Protein AF-A0A662I7A8-F1 (afdb_monomer)

Nearest PDB structures (foldseek):
  7mn2-assembly1_A  TM=4.359E-01  e=2.631E-01  Thermus thermophilus
  5loq-assembly1_B  TM=3.418E-01  e=1.744E+00  Listeria monocytogenes
  1vdh-assembly1_A  TM=3.329E-01  e=1.647E+00  Thermus thermophilus
  5loq-assembly1_E  TM=3.391E-01  e=2.322E+00  Listeria monocytogenes
  6fxj-assembly1_E  TM=2.985E-01  e=1.386E+00  Listeria monocytogenes EGD-e

Secondary structure (DSSP, 8-state):
--SEEEEEEEPTT--TT-SS--EEEEEEEETTEEEEEEEEEHHHHHHHHHHHT-SEEEES-GGGT-SSHHHHHHHHHHSSS-PEEEETTEETTEE--HHHHHHHTTS--SS--HHHHHHHHHHHHHTT-SEEEEEEEEEEEEEEEESSPPPS--TTHHHHHHHHHHHHHHHHHHHHHHHHHTT--EEEEEEE-SSSEEEEEEEESS-GGGGTTTS--EE-SSEEEEEEEEEEEEEEEEESS-GGGGS-----EEEEEEESSSEEEEEEETTS-EEEE-

Sequence (278 aa):
MFRKVLGLDLLPGESPLSTRDPRFAYALLVDGLVRERGEAKLSEVLEIARRACVEAIAIDNVYELAPSVDGLRELLGALGCMPKLVQVTMIGDKTYPLSSLAASLGLGGEKLSPQQAAEVSARLAYMGIGSELVLFEKETKIIVSKGRSPAQGGMSLERYKRNVESLVTSKTREVREALERRGLDYDLFVTRGRFGIERSVFVVYAPRDKLYGVVKPLHDHDIQVRVEPIARQDPVFIPLSSPWRRRTPPRYLIVGVDPG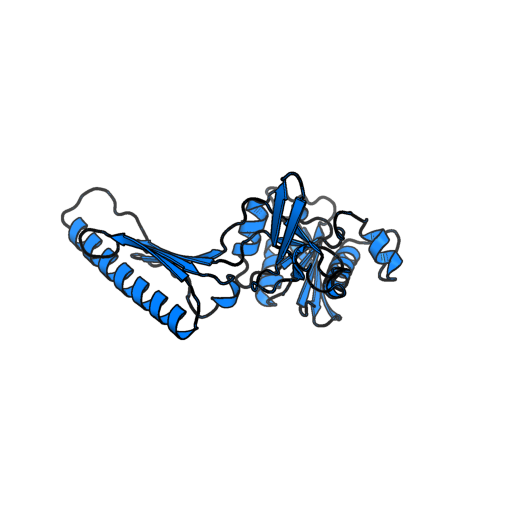VSTGVAALSLRGEIKLLM

Foldseek 3Di:
DWQWEKFWFFAPPFALPDPDQGKIWIFIHGRLDTDDTDMDGLVVSLVVCLVVLGQEYFYQDLCRSHVDLVSSQVSQQVRLNRHWYWNQQAAPNDGHDLQVVCVVVVQDHNDDDRNSRRSSRRNSVVVLHTWTWDFFDQKKKKKKAWLDDDDPDDPCPVVLQLVLQVVSQVVVVLLVVLCVVLVWDWDKDFDADPNHTRMIMITTNGHQNSCVVSDDFDRDNTMTIDIGTHTDPDIDIGRRDDPCVPPDPPFDWDWDWDDDVDIWIWIAGPVRHTPDTD

Structure (mmCIF, N/CA/C/O backbone):
data_AF-A0A662I7A8-F1
#
_entry.id   AF-A0A662I7A8-F1
#
loop_
_atom_site.group_PDB
_atom_site.id
_atom_site.type_symbol
_atom_site.label_atom_id
_atom_site.label_alt_id
_atom_site.label_comp_id
_atom_site.label_asym_id
_atom_site.label_entity_id
_atom_site.label_seq_id
_atom_site.pdbx_PDB_ins_code
_atom_site.Cartn_x
_atom_site.Cartn_y
_atom_site.Cartn_z
_atom_site.occupancy
_atom_site.B_iso_or_equiv
_atom_site.auth_seq_id
_atom_site.auth_comp_id
_atom_site.auth_asym_id
_atom_site.auth_atom_id
_atom_site.pdbx_PDB_model_num
ATOM 1 N N . MET A 1 1 ? -6.378 -5.360 -16.219 1.00 74.75 1 MET A N 1
ATOM 2 C CA . MET A 1 1 ? -5.316 -4.610 -16.913 1.00 74.75 1 MET A CA 1
ATOM 3 C C . MET A 1 1 ? -5.420 -3.185 -16.418 1.00 74.75 1 MET A C 1
ATOM 5 O O . MET A 1 1 ? -6.550 -2.726 -16.283 1.00 74.75 1 MET A O 1
ATOM 9 N N . PHE A 1 2 ? -4.305 -2.561 -16.046 1.00 92.19 2 PHE A N 1
ATOM 10 C CA . PHE A 1 2 ? -4.330 -1.217 -15.470 1.00 92.19 2 PHE A CA 1
ATOM 11 C C . PHE A 1 2 ? -4.629 -0.180 -16.547 1.00 92.19 2 PHE A C 1
ATOM 13 O O . PHE A 1 2 ? -4.043 -0.253 -17.624 1.00 92.19 2 PHE A O 1
ATOM 20 N N . ARG A 1 3 ? -5.515 0.782 -16.282 1.00 93.31 3 ARG A N 1
ATOM 21 C CA . ARG A 1 3 ? -5.769 1.884 -17.228 1.00 93.31 3 ARG A CA 1
ATOM 22 C C . ARG A 1 3 ? -4.818 3.049 -17.026 1.00 93.31 3 ARG A C 1
ATOM 24 O O . ARG A 1 3 ? -4.374 3.642 -18.003 1.00 93.31 3 ARG A O 1
ATOM 31 N N . LYS A 1 4 ? -4.509 3.377 -15.771 1.00 96.69 4 LYS A N 1
ATOM 32 C CA . LYS A 1 4 ? -3.605 4.470 -15.394 1.00 96.69 4 LYS A CA 1
ATOM 33 C C . LYS A 1 4 ? -2.401 3.915 -14.653 1.00 96.69 4 LYS A C 1
ATOM 35 O O . LYS A 1 4 ? -2.563 3.374 -13.560 1.00 96.69 4 LYS A O 1
ATOM 40 N N . VAL A 1 5 ? -1.217 4.059 -15.232 1.00 97.94 5 VAL A N 1
ATOM 41 C CA . VAL A 1 5 ? 0.031 3.532 -14.673 1.00 97.94 5 VAL A CA 1
ATOM 42 C C . VAL A 1 5 ? 1.055 4.649 -14.607 1.00 97.94 5 VAL A C 1
ATOM 44 O O . VAL A 1 5 ? 1.269 5.342 -15.597 1.00 97.94 5 VAL A O 1
ATOM 47 N N . LEU A 1 6 ? 1.692 4.810 -13.454 1.00 98.25 6 LEU A N 1
ATOM 48 C CA . LEU A 1 6 ? 2.833 5.699 -13.288 1.00 98.25 6 LEU A CA 1
ATOM 49 C C . LEU A 1 6 ? 4.106 4.859 -13.259 1.00 98.25 6 LEU A C 1
ATOM 51 O O . LEU A 1 6 ? 4.300 4.083 -12.330 1.00 98.25 6 LEU A O 1
ATOM 55 N N . GLY A 1 7 ? 4.943 4.975 -14.281 1.00 98.25 7 GLY A N 1
ATOM 56 C CA . GLY A 1 7 ? 6.259 4.345 -14.302 1.00 98.25 7 GLY A CA 1
ATOM 57 C C . GLY A 1 7 ? 7.321 5.276 -13.744 1.00 98.25 7 GLY A C 1
ATOM 58 O O . GLY A 1 7 ? 7.230 6.484 -13.972 1.00 98.25 7 GLY A O 1
ATOM 59 N N . LEU A 1 8 ? 8.293 4.719 -13.024 1.00 98.25 8 LEU A N 1
ATOM 60 C CA . LEU A 1 8 ? 9.348 5.448 -12.322 1.00 98.25 8 LEU A CA 1
ATOM 61 C C . LEU A 1 8 ? 10.719 4.811 -12.550 1.00 98.25 8 LEU A C 1
ATOM 63 O O . LEU A 1 8 ? 10.805 3.611 -12.805 1.00 98.25 8 LEU A O 1
ATOM 67 N N . ASP A 1 9 ? 11.755 5.639 -12.440 1.00 97.81 9 ASP A N 1
ATOM 68 C CA . ASP A 1 9 ? 13.170 5.254 -12.432 1.00 97.81 9 ASP A CA 1
ATOM 69 C C . ASP A 1 9 ? 13.957 6.268 -11.587 1.00 97.81 9 ASP A C 1
ATOM 71 O O . ASP A 1 9 ? 13.747 7.482 -11.727 1.00 97.81 9 ASP A O 1
ATOM 75 N N . LEU A 1 10 ? 14.803 5.802 -10.666 1.00 96.31 10 LEU A N 1
ATOM 76 C CA . LEU A 1 10 ? 15.585 6.675 -9.789 1.00 96.31 10 LEU A CA 1
ATOM 77 C C . LEU A 1 10 ? 16.698 7.382 -10.578 1.00 96.31 10 LEU A C 1
ATOM 79 O O . LEU A 1 10 ? 17.454 6.756 -11.318 1.00 96.31 10 LEU A O 1
ATOM 83 N N . LEU A 1 11 ? 16.840 8.703 -10.415 1.00 95.81 11 LEU A N 1
ATOM 84 C CA . LEU A 1 11 ? 17.869 9.436 -11.155 1.00 95.81 11 LEU A CA 1
ATOM 85 C C . LEU A 1 11 ? 19.294 9.067 -10.694 1.00 95.81 11 LEU A C 1
ATOM 87 O O . LEU A 1 11 ? 19.525 8.819 -9.508 1.00 95.81 11 LEU A O 1
ATOM 91 N N . PRO A 1 12 ? 20.294 9.095 -11.600 1.00 90.94 12 PRO A N 1
ATOM 92 C CA . PRO A 1 12 ? 21.679 8.805 -11.244 1.00 90.94 12 PRO A CA 1
ATOM 93 C C . PRO A 1 12 ? 22.199 9.700 -10.112 1.00 90.94 12 PRO A C 1
ATOM 95 O O . PRO A 1 12 ? 22.101 10.924 -10.179 1.00 90.94 12 PRO A O 1
ATOM 98 N N . GLY A 1 13 ? 22.806 9.085 -9.096 1.00 88.25 13 GLY A N 1
ATOM 99 C CA . GLY A 1 13 ? 23.346 9.790 -7.928 1.00 88.25 13 GLY A CA 1
ATOM 100 C C . GLY A 1 13 ? 22.323 10.075 -6.823 1.00 88.25 13 GLY A C 1
ATOM 101 O O . GLY A 1 13 ? 22.708 10.588 -5.771 1.00 88.25 13 GLY A O 1
ATOM 102 N N . GLU A 1 14 ? 21.054 9.717 -7.024 1.00 92.19 14 GLU A N 1
ATOM 103 C CA . GLU A 1 14 ? 20.041 9.698 -5.971 1.00 92.19 14 GLU A CA 1
ATOM 104 C C . GLU A 1 14 ? 20.057 8.359 -5.218 1.00 92.19 14 GLU A C 1
ATOM 106 O O . GLU A 1 14 ? 20.597 7.354 -5.685 1.00 92.19 14 GLU A O 1
ATOM 111 N N . SER A 1 15 ? 19.495 8.344 -4.008 1.00 87.62 15 SER A N 1
ATOM 112 C CA . SER A 1 15 ? 19.416 7.134 -3.188 1.00 87.62 15 SER A CA 1
ATOM 113 C C . SER A 1 15 ? 18.156 7.134 -2.322 1.00 87.62 15 SER A C 1
ATOM 115 O O . SER A 1 15 ? 17.878 8.156 -1.691 1.00 87.62 15 SER A O 1
ATOM 117 N N . PRO A 1 16 ? 17.458 5.989 -2.182 1.00 82.50 16 PRO A N 1
ATOM 118 C CA . PRO A 1 16 ? 16.345 5.841 -1.238 1.00 82.50 16 PRO A CA 1
ATOM 119 C C . PRO A 1 16 ? 16.767 5.969 0.233 1.00 82.50 16 PRO A C 1
ATOM 121 O O . PRO A 1 16 ? 15.922 6.141 1.104 1.00 82.50 16 PRO A O 1
ATOM 124 N N . LEU A 1 17 ? 18.067 5.856 0.527 1.00 83.56 17 LEU A N 1
ATOM 125 C CA . LEU A 1 17 ? 18.632 6.001 1.874 1.00 83.56 17 LEU A CA 1
ATOM 126 C C . LEU A 1 17 ? 19.037 7.446 2.193 1.00 83.56 17 LEU A C 1
ATOM 128 O O . LEU A 1 17 ? 19.464 7.740 3.310 1.00 83.56 17 LEU A O 1
ATOM 132 N N . SER A 1 18 ? 18.953 8.345 1.211 1.00 81.31 18 SER A N 1
ATOM 133 C CA . SER A 1 18 ? 19.253 9.759 1.401 1.00 81.31 18 SER A CA 1
ATOM 134 C C . SER A 1 18 ? 18.229 10.402 2.337 1.00 81.31 18 SER A C 1
ATOM 136 O O . SER A 1 18 ? 17.036 10.129 2.263 1.00 81.31 18 SER A O 1
ATOM 138 N N . THR A 1 19 ? 18.680 11.324 3.188 1.00 78.06 19 THR A N 1
ATOM 139 C CA . THR A 1 19 ? 17.787 12.178 3.992 1.00 78.06 19 THR A CA 1
ATOM 140 C C . THR A 1 19 ? 17.119 13.282 3.166 1.00 78.06 19 THR A C 1
ATOM 142 O O . THR A 1 19 ? 16.212 13.956 3.651 1.00 78.06 19 THR A O 1
ATOM 145 N N . ARG A 1 20 ? 17.581 13.498 1.927 1.00 86.12 20 ARG A N 1
ATOM 146 C CA . ARG A 1 20 ? 16.982 14.427 0.963 1.00 86.12 20 ARG A CA 1
ATOM 147 C C . ARG A 1 20 ? 15.920 13.705 0.143 1.00 86.12 20 ARG A C 1
ATOM 149 O O . ARG A 1 20 ? 16.106 12.541 -0.179 1.00 86.12 20 ARG A O 1
ATOM 156 N N . ASP A 1 21 ? 14.875 14.435 -0.237 1.00 88.69 21 ASP A N 1
ATOM 157 C CA . ASP A 1 21 ? 13.804 13.959 -1.119 1.00 88.69 21 ASP A CA 1
ATOM 158 C C . ASP A 1 21 ? 14.380 13.550 -2.494 1.00 88.69 21 ASP A C 1
ATOM 160 O O . ASP A 1 21 ? 14.816 14.439 -3.243 1.00 88.69 21 ASP A O 1
ATOM 164 N N . PRO A 1 22 ? 14.467 12.238 -2.798 1.00 93.88 22 PRO A N 1
ATOM 165 C CA . PRO A 1 22 ? 15.160 11.740 -3.980 1.00 93.88 22 PRO A CA 1
ATOM 166 C C . PRO A 1 22 ? 14.394 12.086 -5.255 1.00 93.88 22 PRO A C 1
ATOM 168 O O . PRO A 1 22 ? 13.172 12.249 -5.252 1.00 93.88 22 PRO A O 1
ATOM 171 N N . ARG A 1 23 ? 15.117 12.197 -6.370 1.00 96.50 23 ARG A N 1
ATOM 172 C CA . ARG A 1 23 ? 14.531 12.538 -7.670 1.00 96.50 23 ARG A CA 1
ATOM 173 C C . ARG A 1 23 ? 14.361 11.312 -8.554 1.00 96.50 23 ARG A C 1
ATOM 175 O O . ARG A 1 23 ? 15.241 10.463 -8.638 1.00 96.50 23 ARG A O 1
ATOM 182 N N . PHE A 1 24 ? 13.244 11.284 -9.267 1.00 97.88 24 PHE A N 1
ATOM 183 C CA . PHE A 1 24 ? 12.865 10.226 -10.190 1.00 97.88 24 PHE A CA 1
ATOM 184 C C . PHE A 1 24 ? 12.570 10.806 -11.565 1.00 97.88 24 PHE A C 1
ATOM 186 O O . PHE A 1 24 ? 11.988 11.888 -11.685 1.00 97.88 24 PHE A O 1
ATOM 193 N N . ALA A 1 25 ? 12.901 10.047 -12.602 1.00 98.31 25 ALA A N 1
ATOM 194 C CA . ALA A 1 25 ? 12.202 10.163 -13.866 1.00 98.31 25 ALA A CA 1
ATOM 195 C C . ALA A 1 25 ? 10.834 9.481 -13.738 1.00 98.31 25 ALA A C 1
ATOM 197 O O . ALA A 1 25 ? 10.705 8.438 -13.096 1.00 98.31 25 ALA A O 1
ATOM 198 N N . TYR A 1 26 ? 9.803 10.064 -14.346 1.00 98.56 26 TYR A N 1
ATOM 199 C CA . TYR A 1 26 ? 8.453 9.513 -14.317 1.00 98.56 26 TYR A CA 1
ATOM 200 C C . TYR A 1 26 ? 7.785 9.552 -15.690 1.00 98.56 26 TYR A C 1
ATOM 202 O O . TYR A 1 26 ? 8.051 10.431 -16.513 1.00 98.56 26 TYR A O 1
ATOM 210 N N . ALA A 1 27 ? 6.864 8.615 -15.910 1.00 98.44 27 ALA A N 1
ATOM 211 C CA . ALA A 1 27 ? 5.987 8.574 -17.073 1.00 98.44 27 ALA A CA 1
ATOM 212 C C . ALA A 1 27 ? 4.577 8.130 -16.662 1.00 98.44 27 ALA A C 1
ATOM 214 O O . ALA A 1 27 ? 4.372 7.012 -16.189 1.00 98.44 27 ALA A O 1
ATOM 215 N N . LEU A 1 28 ? 3.587 9.000 -16.859 1.00 98.31 28 LEU A N 1
ATOM 216 C CA . LEU A 1 28 ? 2.178 8.693 -16.640 1.00 98.31 28 LEU A CA 1
ATOM 217 C C . LEU A 1 28 ? 1.555 8.175 -17.935 1.00 98.31 28 LEU A C 1
ATOM 219 O O . LEU A 1 28 ? 1.393 8.914 -18.911 1.00 98.31 28 LEU A O 1
ATOM 223 N N . LEU A 1 29 ? 1.145 6.912 -17.920 1.00 97.75 29 LEU A N 1
ATOM 224 C CA . LEU A 1 29 ? 0.389 6.278 -18.989 1.00 97.75 29 LEU A CA 1
ATOM 225 C C . LEU A 1 29 ? -1.096 6.240 -18.646 1.00 97.75 29 LEU A C 1
ATOM 227 O O . LEU A 1 29 ? -1.483 5.838 -17.550 1.00 97.75 29 LEU A O 1
ATOM 231 N N . VAL A 1 30 ? -1.930 6.604 -19.618 1.00 97.19 30 VAL A N 1
ATOM 232 C CA . VAL A 1 30 ? -3.389 6.475 -19.547 1.00 97.19 30 VAL A CA 1
ATOM 233 C C . VAL A 1 30 ? -3.879 5.782 -20.808 1.00 97.19 30 VAL A C 1
ATOM 235 O O . VAL A 1 30 ? -3.695 6.298 -21.911 1.00 97.19 30 VAL A O 1
ATOM 238 N N . ASP A 1 31 ? -4.501 4.618 -20.630 1.00 94.06 31 ASP A N 1
ATOM 239 C CA . ASP A 1 31 ? -5.011 3.756 -21.698 1.00 94.06 31 ASP A CA 1
ATOM 240 C C . ASP A 1 31 ? -3.932 3.449 -22.763 1.00 94.06 31 ASP A C 1
ATOM 242 O O . ASP A 1 31 ? -4.178 3.494 -23.964 1.00 94.06 31 ASP A O 1
ATOM 246 N N . GLY A 1 32 ? -2.704 3.165 -22.304 1.00 91.06 32 GLY A N 1
ATOM 247 C CA . GLY A 1 32 ? -1.558 2.791 -23.147 1.00 91.06 32 GLY A CA 1
ATOM 248 C C . GLY A 1 32 ? -0.807 3.961 -23.797 1.00 91.06 32 GLY A C 1
ATOM 249 O O . GLY A 1 32 ? 0.230 3.749 -24.428 1.00 91.06 32 GLY A O 1
ATOM 250 N N . LEU A 1 33 ? -1.289 5.195 -23.623 1.00 95.88 33 LEU A N 1
ATOM 251 C CA . LEU A 1 33 ? -0.678 6.408 -24.168 1.00 95.88 33 LEU A CA 1
ATOM 252 C C . LEU A 1 33 ? 0.037 7.203 -23.075 1.00 95.88 33 LEU A C 1
ATOM 254 O O . LEU A 1 33 ? -0.520 7.423 -21.999 1.00 95.88 33 LEU A O 1
ATOM 258 N N . VAL A 1 34 ? 1.245 7.683 -23.373 1.00 97.00 34 VAL A N 1
ATOM 259 C CA . VAL A 1 34 ? 1.985 8.595 -22.489 1.00 97.00 34 VAL A CA 1
ATOM 260 C C . VAL A 1 34 ? 1.262 9.940 -22.461 1.00 97.00 34 VAL A C 1
ATOM 262 O O . VAL A 1 34 ? 1.074 10.569 -23.502 1.00 97.00 34 VAL A O 1
ATOM 265 N N . ARG A 1 35 ? 0.827 10.369 -21.276 1.00 97.31 35 ARG A N 1
ATOM 266 C CA . ARG A 1 35 ? 0.145 11.655 -21.064 1.00 97.31 35 ARG A CA 1
ATOM 267 C C . ARG A 1 35 ? 1.063 12.720 -20.497 1.00 97.31 35 ARG A C 1
ATOM 269 O O . ARG A 1 35 ? 0.940 13.880 -20.867 1.00 97.31 35 ARG A O 1
ATOM 276 N N . GLU A 1 36 ? 1.958 12.318 -19.610 1.00 96.38 36 GLU A N 1
ATOM 277 C CA . GLU A 1 36 ? 2.880 13.201 -18.904 1.00 96.38 36 GLU A CA 1
ATOM 278 C C . GLU A 1 36 ? 4.186 12.432 -18.689 1.00 96.38 36 GLU A C 1
ATOM 280 O O . GLU A 1 36 ? 4.152 11.224 -18.446 1.00 96.38 36 GLU A O 1
ATOM 285 N N . ARG A 1 37 ? 5.330 13.103 -18.807 1.00 96.62 37 ARG A N 1
ATOM 286 C CA . ARG A 1 37 ? 6.638 12.550 -18.443 1.00 96.62 37 ARG A CA 1
ATOM 287 C C . ARG A 1 37 ? 7.584 13.673 -18.053 1.00 96.62 37 ARG A C 1
ATOM 289 O O . ARG A 1 37 ? 7.458 14.782 -18.571 1.00 96.62 37 ARG A O 1
ATOM 296 N N . GLY A 1 38 ? 8.546 13.375 -17.195 1.00 97.06 38 GLY A N 1
ATOM 297 C CA . GLY A 1 38 ? 9.532 14.351 -16.753 1.00 97.06 38 GLY A CA 1
ATOM 298 C C . GLY A 1 38 ? 10.384 13.824 -15.614 1.00 97.06 38 GLY A C 1
ATOM 299 O O . GLY A 1 38 ? 10.487 12.618 -15.409 1.00 97.06 38 GLY A O 1
ATOM 300 N N . GLU A 1 39 ? 10.980 14.747 -14.870 1.00 98.06 39 GLU A N 1
ATOM 301 C CA . GLU A 1 39 ? 11.778 14.460 -13.683 1.00 98.06 39 GLU A CA 1
ATOM 302 C C . GLU A 1 39 ? 11.249 15.283 -12.518 1.00 98.06 39 GLU A C 1
ATOM 304 O O . GLU A 1 39 ? 11.046 16.489 -12.657 1.00 98.06 39 GLU A O 1
ATOM 309 N N . ALA A 1 40 ? 11.038 14.646 -11.376 1.00 97.00 40 ALA A N 1
ATOM 310 C CA . ALA A 1 40 ? 10.448 15.276 -10.204 1.00 97.00 40 ALA A CA 1
ATOM 311 C C . ALA A 1 40 ? 10.967 14.609 -8.928 1.00 97.00 40 ALA A C 1
ATOM 313 O O . ALA A 1 40 ? 11.543 13.521 -8.970 1.00 97.00 40 ALA A O 1
ATOM 314 N N . LYS A 1 41 ? 10.808 15.275 -7.789 1.00 96.50 41 LYS A N 1
ATOM 315 C CA . LYS A 1 41 ? 11.090 14.665 -6.486 1.00 96.50 41 LYS A CA 1
ATOM 316 C C . LYS A 1 41 ? 10.052 13.596 -6.155 1.00 96.50 41 LYS A C 1
ATOM 318 O O . LYS A 1 41 ? 8.938 13.638 -6.675 1.00 96.50 41 LYS A O 1
ATOM 323 N N . LEU A 1 42 ? 10.381 12.669 -5.259 1.00 94.19 42 LEU A N 1
ATOM 324 C CA . LEU A 1 42 ? 9.456 11.619 -4.841 1.00 94.19 42 LEU A CA 1
ATOM 325 C C . LEU A 1 42 ? 8.143 12.212 -4.318 1.00 94.19 42 LEU A C 1
ATOM 327 O O . LEU A 1 42 ? 7.077 11.773 -4.739 1.00 94.19 42 LEU A O 1
ATOM 331 N N . SER A 1 43 ? 8.198 13.250 -3.479 1.00 93.56 43 SER A N 1
ATOM 332 C CA . SER A 1 43 ? 6.991 13.933 -2.985 1.00 93.56 43 SER A CA 1
ATOM 333 C C . SER A 1 43 ? 6.071 14.431 -4.113 1.00 93.56 43 SER A C 1
ATOM 335 O O . SER A 1 43 ? 4.870 14.159 -4.105 1.00 93.56 43 SER A O 1
ATOM 337 N N . GLU A 1 44 ? 6.638 15.081 -5.129 1.00 95.50 44 GLU A N 1
ATOM 338 C CA . GLU A 1 44 ? 5.926 15.597 -6.304 1.00 95.50 44 GLU A CA 1
ATOM 339 C C . GLU A 1 44 ? 5.350 14.457 -7.162 1.00 95.50 44 GLU A C 1
ATOM 341 O O . GLU A 1 44 ? 4.200 14.511 -7.601 1.00 95.50 44 GLU A O 1
ATOM 346 N N . VAL A 1 45 ? 6.111 13.377 -7.357 1.00 95.12 45 VAL A N 1
ATOM 347 C CA . VAL A 1 45 ? 5.659 12.170 -8.066 1.00 95.12 45 VAL A CA 1
ATOM 348 C C . VAL A 1 45 ? 4.469 11.519 -7.354 1.00 95.12 45 VAL A C 1
ATOM 350 O O . VAL A 1 45 ? 3.493 11.126 -8.001 1.00 95.12 45 VAL A O 1
ATOM 353 N N . LEU A 1 46 ? 4.504 11.429 -6.022 1.00 93.88 46 LEU A N 1
ATOM 354 C CA . LEU A 1 46 ? 3.397 10.903 -5.220 1.00 93.88 46 LEU A CA 1
ATOM 355 C C . LEU A 1 46 ? 2.153 11.797 -5.315 1.00 93.88 46 LEU A C 1
ATOM 357 O O . LEU A 1 46 ? 1.025 11.296 -5.360 1.00 93.88 46 LEU A O 1
ATOM 361 N N . GLU A 1 47 ? 2.325 13.115 -5.424 1.00 93.56 47 GLU A N 1
ATOM 362 C CA . GLU A 1 47 ? 1.216 14.027 -5.702 1.00 93.56 47 GLU A CA 1
ATOM 363 C C . GLU A 1 47 ? 0.610 13.814 -7.091 1.00 93.56 47 GLU A C 1
ATOM 365 O O . GLU A 1 47 ? -0.619 13.821 -7.215 1.00 93.56 47 GLU A O 1
ATOM 370 N N . ILE A 1 48 ? 1.432 13.568 -8.118 1.00 94.50 48 ILE A N 1
ATOM 371 C CA . ILE A 1 48 ? 0.962 13.201 -9.463 1.00 94.50 48 ILE A CA 1
ATOM 372 C C . ILE A 1 48 ? 0.155 11.900 -9.394 1.00 94.50 48 ILE A C 1
ATOM 374 O O . ILE A 1 48 ? -0.974 11.856 -9.895 1.00 94.50 48 ILE A O 1
ATOM 378 N N . ALA A 1 49 ? 0.682 10.870 -8.721 1.00 94.50 49 ALA A N 1
ATOM 379 C CA . ALA A 1 49 ? 0.007 9.586 -8.530 1.00 94.50 49 ALA A CA 1
ATOM 380 C C . ALA A 1 49 ? -1.374 9.762 -7.876 1.00 94.50 49 ALA A C 1
ATOM 382 O O . ALA A 1 49 ? -2.380 9.237 -8.366 1.00 94.50 49 ALA A O 1
ATOM 383 N N . ARG A 1 50 ? -1.431 10.567 -6.806 1.00 92.00 50 ARG A N 1
ATOM 384 C CA . ARG A 1 50 ? -2.655 10.891 -6.065 1.00 92.00 50 ARG A CA 1
ATOM 385 C C . ARG A 1 50 ? -3.657 11.673 -6.913 1.00 92.00 50 ARG A C 1
ATOM 387 O O . ARG A 1 50 ? -4.832 11.316 -6.954 1.00 92.00 50 ARG A O 1
ATOM 394 N N . ARG A 1 51 ? -3.211 12.729 -7.600 1.00 92.12 51 ARG A N 1
ATOM 395 C CA . ARG A 1 51 ? -4.056 13.588 -8.450 1.00 92.12 51 ARG A CA 1
ATOM 396 C C . ARG A 1 51 ? -4.657 12.806 -9.613 1.00 92.12 51 ARG A C 1
ATOM 398 O O . ARG A 1 51 ? -5.840 12.951 -9.909 1.00 92.12 51 ARG A O 1
ATOM 405 N N . ALA A 1 52 ? -3.847 11.982 -10.272 1.00 92.31 52 ALA A N 1
ATOM 406 C CA . ALA A 1 52 ? -4.288 11.177 -11.404 1.00 92.31 52 ALA A CA 1
ATOM 407 C C . ALA A 1 52 ? -5.130 9.960 -10.982 1.00 92.31 52 ALA A C 1
ATOM 409 O O . ALA A 1 52 ? -5.826 9.393 -11.836 1.00 92.31 52 ALA A O 1
ATOM 410 N N . CYS A 1 53 ? -5.109 9.594 -9.693 1.00 91.25 53 CYS A N 1
ATOM 411 C CA . CYS A 1 53 ? -5.701 8.373 -9.153 1.00 91.25 53 CYS A CA 1
ATOM 412 C C . CYS A 1 53 ? -5.224 7.156 -9.955 1.00 91.25 53 CYS A C 1
ATOM 414 O O . CYS A 1 53 ? -6.000 6.505 -10.659 1.00 91.25 53 CYS A O 1
ATOM 416 N N . VAL A 1 54 ? -3.903 6.950 -9.956 1.00 95.06 54 VAL A N 1
ATOM 417 C CA . VAL A 1 54 ? -3.274 5.862 -10.713 1.00 95.06 54 VAL A CA 1
ATOM 418 C C . VAL A 1 54 ? -3.625 4.510 -10.102 1.00 95.06 54 VAL A C 1
ATOM 420 O O . VAL A 1 54 ? -3.784 4.378 -8.893 1.00 95.06 54 VAL A O 1
ATOM 423 N N . GLU A 1 55 ? -3.758 3.496 -10.949 1.00 95.00 55 GLU A N 1
ATOM 424 C CA . GLU A 1 55 ? -4.091 2.137 -10.515 1.00 95.00 55 GLU A CA 1
ATOM 425 C C . GLU A 1 55 ? -2.835 1.349 -10.132 1.00 95.00 55 GLU A C 1
ATOM 427 O O . GLU A 1 55 ? -2.903 0.434 -9.310 1.00 95.00 55 GLU A O 1
ATOM 432 N N . ALA A 1 56 ? -1.690 1.711 -10.718 1.00 96.56 56 ALA A N 1
ATOM 433 C CA . ALA A 1 56 ? -0.404 1.102 -10.426 1.00 96.56 56 ALA A CA 1
ATOM 434 C C . ALA A 1 56 ? 0.748 2.113 -10.493 1.00 96.56 56 ALA A C 1
ATOM 436 O O . ALA A 1 56 ? 0.752 3.013 -11.338 1.00 96.56 56 ALA A O 1
ATOM 437 N N . ILE A 1 57 ? 1.736 1.908 -9.626 1.00 98.00 57 ILE A N 1
ATOM 438 C CA . ILE A 1 57 ? 3.074 2.491 -9.704 1.00 98.00 57 ILE A CA 1
ATOM 439 C C . ILE A 1 57 ? 4.019 1.365 -10.126 1.00 98.00 57 ILE A C 1
ATOM 441 O O . ILE A 1 57 ? 4.056 0.324 -9.473 1.00 98.00 57 ILE A O 1
ATOM 445 N N . ALA A 1 58 ? 4.740 1.553 -11.226 1.00 98.12 58 ALA A N 1
ATOM 446 C CA . ALA A 1 58 ? 5.601 0.551 -11.838 1.00 98.12 58 ALA A CA 1
ATOM 447 C C . ALA A 1 58 ? 7.066 0.991 -11.797 1.00 98.12 58 ALA A C 1
ATOM 449 O O . ALA A 1 58 ? 7.398 2.084 -12.246 1.00 98.12 58 ALA A O 1
ATOM 450 N N . ILE A 1 59 ? 7.937 0.127 -11.291 1.00 97.88 59 ILE A N 1
ATOM 451 C CA . ILE A 1 59 ? 9.374 0.383 -11.165 1.00 97.88 59 ILE A CA 1
ATOM 452 C C . ILE A 1 59 ? 10.149 -0.919 -11.383 1.00 97.88 59 ILE A C 1
ATOM 454 O O . ILE A 1 59 ? 9.584 -2.016 -11.310 1.00 97.88 59 ILE A O 1
ATOM 458 N N . ASP A 1 60 ? 11.430 -0.824 -11.702 1.00 95.75 60 ASP A N 1
ATOM 459 C CA . ASP A 1 60 ? 12.308 -1.976 -11.883 1.00 95.75 60 ASP A CA 1
ATOM 460 C C . ASP A 1 60 ? 12.726 -2.611 -10.548 1.00 95.75 60 ASP A C 1
ATOM 462 O O . ASP A 1 60 ? 12.813 -3.837 -10.463 1.00 95.75 60 ASP A O 1
ATOM 466 N N . ASN A 1 61 ? 12.890 -1.807 -9.499 1.00 95.88 61 ASN A N 1
ATOM 467 C CA . ASN A 1 61 ? 13.143 -2.228 -8.133 1.00 95.88 61 ASN A CA 1
ATOM 468 C C . ASN A 1 61 ? 12.311 -1.395 -7.149 1.00 95.88 61 ASN A C 1
ATOM 470 O O . ASN A 1 61 ? 12.530 -0.206 -6.941 1.00 95.88 61 ASN A O 1
ATOM 474 N N . VAL A 1 62 ? 11.360 -2.047 -6.480 1.00 95.94 62 VAL A N 1
ATOM 475 C CA . VAL A 1 62 ? 10.447 -1.390 -5.527 1.00 95.94 62 VAL A CA 1
ATOM 476 C C . VAL A 1 62 ? 11.163 -0.718 -4.360 1.00 95.94 62 VAL A C 1
ATOM 478 O O . VAL A 1 62 ? 10.656 0.271 -3.836 1.00 95.94 62 VAL A O 1
ATOM 481 N N . TYR A 1 63 ? 12.347 -1.202 -3.980 1.00 94.25 63 TYR A N 1
ATOM 482 C CA . TYR A 1 63 ? 13.112 -0.643 -2.867 1.00 94.25 63 TYR A CA 1
ATOM 483 C C . TYR A 1 63 ? 13.821 0.677 -3.199 1.00 94.25 63 TYR A C 1
ATOM 485 O O . TYR A 1 63 ? 14.391 1.310 -2.311 1.00 94.25 63 TYR A O 1
ATOM 493 N N . GLU A 1 64 ? 13.753 1.131 -4.451 1.00 93.94 64 GLU A N 1
ATOM 494 C CA . GLU A 1 64 ? 14.169 2.485 -4.818 1.00 93.94 64 GLU A CA 1
ATOM 495 C C . GLU A 1 64 ? 13.172 3.546 -4.350 1.00 93.94 64 GLU A C 1
ATOM 497 O O . GLU A 1 64 ? 13.568 4.682 -4.120 1.00 93.94 64 GLU A O 1
ATOM 502 N N . LEU A 1 65 ? 11.899 3.187 -4.146 1.00 93.06 65 LEU A N 1
ATOM 503 C CA . LEU A 1 65 ? 10.895 4.105 -3.595 1.00 93.06 65 LEU A CA 1
ATOM 504 C C . LEU A 1 65 ? 11.032 4.278 -2.087 1.00 93.06 65 LEU A C 1
ATOM 506 O O . LEU A 1 65 ? 10.864 5.378 -1.567 1.00 93.06 65 LEU A O 1
ATOM 510 N N . ALA A 1 66 ? 11.308 3.184 -1.385 1.00 92.69 66 ALA A N 1
ATOM 511 C CA . ALA A 1 66 ? 11.631 3.201 0.029 1.00 92.69 66 ALA A CA 1
ATOM 512 C C . ALA A 1 66 ? 12.507 1.989 0.372 1.00 92.69 66 ALA A C 1
ATOM 514 O O . ALA A 1 66 ? 12.250 0.887 -0.117 1.00 92.69 66 ALA A O 1
ATOM 515 N N . PRO A 1 67 ? 13.495 2.144 1.267 1.00 90.31 67 PRO A N 1
ATOM 516 C CA . PRO A 1 67 ? 14.488 1.106 1.539 1.00 90.31 67 PRO A CA 1
ATOM 517 C C . PRO A 1 67 ? 13.944 -0.072 2.365 1.00 90.31 67 PRO A C 1
ATOM 519 O O . PRO A 1 67 ? 14.648 -1.061 2.560 1.00 90.31 67 PRO A O 1
ATOM 522 N N . SER A 1 68 ? 12.718 0.021 2.889 1.00 92.81 68 SER A N 1
ATOM 523 C CA . SER A 1 68 ? 12.111 -0.995 3.748 1.00 92.81 68 SER A CA 1
ATOM 524 C C . SER A 1 68 ? 10.639 -1.221 3.418 1.00 92.81 68 SER A C 1
ATOM 526 O O . SER A 1 68 ? 9.948 -0.352 2.888 1.00 92.81 68 SER A O 1
ATOM 528 N N . VAL A 1 69 ? 10.142 -2.401 3.791 1.00 93.00 69 VAL A N 1
ATOM 529 C CA . VAL A 1 69 ? 8.726 -2.773 3.658 1.00 93.00 69 VAL A CA 1
ATOM 530 C C . VAL A 1 69 ? 7.818 -1.783 4.392 1.00 93.00 69 VAL A C 1
ATOM 532 O O . VAL A 1 69 ? 6.782 -1.397 3.857 1.00 93.00 69 VAL A O 1
ATOM 535 N N . ASP A 1 70 ? 8.207 -1.345 5.591 1.00 91.69 70 ASP A N 1
ATOM 536 C CA . ASP A 1 70 ? 7.433 -0.366 6.358 1.00 91.69 70 ASP A CA 1
ATOM 537 C C . ASP A 1 70 ? 7.410 1.003 5.675 1.00 91.69 70 ASP A C 1
ATOM 539 O O . ASP A 1 70 ? 6.340 1.595 5.554 1.00 91.69 70 ASP A O 1
ATOM 543 N N . GLY A 1 71 ? 8.538 1.449 5.112 1.00 92.31 71 GLY A N 1
ATOM 544 C CA . GLY A 1 71 ? 8.583 2.679 4.319 1.00 92.31 71 GLY A CA 1
ATOM 545 C C . GLY A 1 71 ? 7.676 2.613 3.085 1.00 92.31 71 GLY A C 1
ATOM 546 O O . GLY A 1 71 ? 6.970 3.572 2.779 1.00 92.31 71 GLY A O 1
ATOM 547 N N . LEU A 1 72 ? 7.611 1.458 2.412 1.00 94.12 72 LEU A N 1
ATOM 548 C CA . LEU A 1 72 ? 6.682 1.251 1.295 1.00 94.12 72 LEU A CA 1
ATOM 549 C C . LEU A 1 72 ? 5.214 1.288 1.750 1.00 94.12 72 LEU A C 1
ATOM 551 O O . LEU A 1 72 ? 4.369 1.859 1.057 1.00 94.12 72 LEU A O 1
ATOM 555 N N . ARG A 1 73 ? 4.895 0.705 2.915 1.00 91.81 73 ARG A N 1
ATOM 556 C CA . ARG A 1 73 ? 3.539 0.752 3.492 1.00 91.81 73 ARG A CA 1
ATOM 557 C C . ARG A 1 73 ? 3.124 2.182 3.828 1.00 91.81 73 ARG A C 1
ATOM 559 O O . ARG A 1 73 ? 2.000 2.564 3.511 1.00 91.81 73 ARG A O 1
ATOM 566 N N . GLU A 1 74 ? 4.009 2.962 4.442 1.00 89.44 74 GLU A N 1
ATOM 567 C CA . GLU A 1 74 ? 3.759 4.370 4.769 1.00 89.44 74 GLU A CA 1
ATOM 568 C C . GLU A 1 74 ? 3.529 5.205 3.506 1.00 89.44 74 GLU A C 1
ATOM 570 O O . GLU A 1 74 ? 2.526 5.919 3.411 1.00 89.44 74 GLU A O 1
ATOM 575 N N . LEU A 1 75 ? 4.397 5.042 2.502 1.00 90.62 75 LEU A N 1
ATOM 576 C CA . LEU A 1 75 ? 4.298 5.732 1.217 1.00 90.62 75 LEU A CA 1
ATOM 577 C C . LEU A 1 75 ? 2.955 5.454 0.530 1.00 90.62 75 LEU A C 1
ATOM 579 O O . LEU A 1 75 ? 2.255 6.391 0.143 1.00 90.62 75 LEU A O 1
ATOM 583 N N . LEU A 1 76 ? 2.551 4.184 0.412 1.00 89.88 76 LEU A N 1
ATOM 584 C CA . LEU A 1 76 ? 1.269 3.831 -0.207 1.00 89.88 76 LEU A CA 1
ATOM 585 C C . LEU A 1 76 ? 0.065 4.237 0.652 1.00 89.88 76 LEU A C 1
ATOM 587 O O . LEU A 1 76 ? -0.975 4.600 0.108 1.00 89.88 76 LEU A O 1
ATOM 591 N N . GLY A 1 77 ? 0.189 4.197 1.981 1.00 83.31 77 GLY A N 1
ATOM 592 C CA . GLY A 1 77 ? -0.862 4.615 2.908 1.00 83.31 77 GLY A CA 1
ATOM 593 C C . GLY A 1 77 ? -1.197 6.106 2.811 1.00 83.31 77 GLY A C 1
ATOM 594 O O . GLY A 1 77 ? -2.356 6.487 2.991 1.00 83.31 77 GLY A O 1
ATOM 595 N N . ALA A 1 78 ? -0.212 6.943 2.472 1.00 82.00 78 ALA A N 1
ATOM 596 C CA . ALA A 1 78 ? -0.402 8.375 2.239 1.00 82.00 78 ALA A CA 1
ATOM 597 C C . ALA A 1 78 ? -1.151 8.679 0.925 1.00 82.00 78 ALA A C 1
ATOM 599 O O . ALA A 1 78 ? -1.782 9.733 0.782 1.00 82.00 78 ALA A O 1
ATOM 600 N N . LEU A 1 79 ? -1.127 7.751 -0.037 1.00 79.31 79 LEU A N 1
ATOM 601 C CA . LEU A 1 79 ? -1.848 7.876 -1.297 1.00 79.31 79 LEU A CA 1
ATOM 602 C C . LEU A 1 79 ? -3.326 7.545 -1.055 1.00 79.31 79 LEU A C 1
ATOM 604 O O . LEU A 1 79 ? -3.744 6.391 -0.990 1.00 79.31 79 LEU A O 1
ATOM 608 N N . GLY A 1 80 ? -4.150 8.589 -0.924 1.00 70.38 80 GLY A N 1
ATOM 609 C CA . GLY A 1 80 ? -5.598 8.473 -0.697 1.00 70.38 80 GLY A CA 1
ATOM 610 C C . GLY A 1 80 ? -6.359 7.623 -1.728 1.00 70.38 80 GLY A C 1
ATOM 611 O O . GLY A 1 80 ? -7.498 7.259 -1.468 1.00 70.38 80 GLY A O 1
ATOM 612 N N . CYS A 1 81 ? -5.731 7.291 -2.856 1.00 76.19 81 CYS A N 1
ATOM 613 C CA . CYS A 1 81 ? -6.063 6.207 -3.773 1.00 76.19 81 CYS A CA 1
ATOM 614 C C . CYS A 1 81 ? -4.886 5.224 -3.758 1.00 76.19 81 CYS A C 1
ATOM 616 O O . CYS A 1 81 ? -3.826 5.574 -4.257 1.00 76.19 81 CYS A O 1
ATOM 618 N N . MET A 1 82 ? -5.031 4.047 -3.150 1.00 84.94 82 MET A N 1
ATOM 619 C CA . MET A 1 82 ? -3.913 3.125 -2.911 1.00 84.94 82 MET A CA 1
ATOM 620 C C . MET A 1 82 ? -3.547 2.373 -4.202 1.00 84.94 82 MET A C 1
ATOM 622 O O . MET A 1 82 ? -4.258 1.425 -4.556 1.00 84.94 82 MET A O 1
ATOM 626 N N . PRO A 1 83 ? -2.498 2.780 -4.943 1.00 92.69 83 PRO A N 1
ATOM 627 C CA . PRO A 1 83 ? -2.149 2.107 -6.180 1.00 92.69 83 PRO A CA 1
ATOM 628 C C . PRO A 1 83 ? -1.445 0.790 -5.866 1.00 92.69 83 PRO A C 1
ATOM 630 O O . PRO A 1 83 ? -0.833 0.615 -4.809 1.00 92.69 83 PRO A O 1
ATOM 633 N N . LYS A 1 84 ? -1.476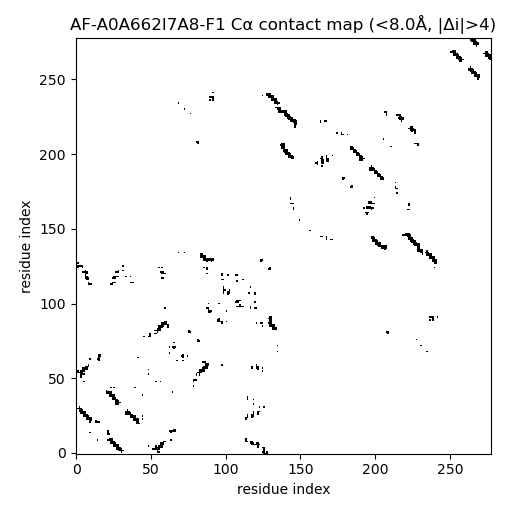 -0.131 -6.821 1.00 94.06 84 LYS A N 1
ATOM 634 C CA . LYS A 1 84 ? -0.658 -1.337 -6.741 1.00 94.06 84 LYS A CA 1
ATOM 635 C C . LYS A 1 84 ? 0.798 -1.002 -7.008 1.00 94.06 84 LYS A C 1
ATOM 637 O O . LYS A 1 84 ? 1.101 -0.302 -7.971 1.00 94.06 84 LYS A O 1
ATOM 642 N N . LEU A 1 85 ? 1.695 -1.537 -6.192 1.00 96.62 85 LEU A N 1
ATOM 643 C CA . LEU A 1 85 ? 3.128 -1.398 -6.403 1.00 96.62 85 LEU A CA 1
ATOM 644 C C . LEU A 1 85 ? 3.630 -2.572 -7.244 1.00 96.62 85 LEU A C 1
ATOM 646 O O . LEU A 1 85 ? 3.510 -3.725 -6.836 1.00 96.62 85 LEU A O 1
ATOM 650 N N . VAL A 1 86 ? 4.145 -2.287 -8.434 1.00 97.69 86 VAL A N 1
ATOM 651 C CA . VAL A 1 86 ? 4.525 -3.288 -9.432 1.00 97.69 86 VAL A CA 1
ATOM 652 C C . VAL A 1 86 ? 6.025 -3.247 -9.667 1.00 97.69 86 VAL A C 1
ATOM 654 O O . VAL A 1 86 ? 6.560 -2.220 -10.081 1.00 97.69 86 VAL A O 1
ATOM 657 N N . GLN A 1 87 ? 6.674 -4.397 -9.496 1.00 97.75 87 GLN A N 1
ATOM 658 C CA . GLN A 1 87 ? 8.034 -4.615 -9.963 1.00 97.75 87 GLN A CA 1
ATOM 659 C C . GLN A 1 87 ? 8.013 -5.267 -11.343 1.00 97.75 87 GLN A C 1
ATOM 661 O O . GLN A 1 87 ? 7.651 -6.439 -11.484 1.00 97.75 87 GLN A O 1
ATOM 666 N N . VAL A 1 88 ? 8.392 -4.520 -12.377 1.00 96.81 88 VAL A N 1
ATOM 667 C CA . VAL A 1 88 ? 8.264 -4.980 -13.773 1.00 96.81 88 VAL A CA 1
ATOM 668 C C . VAL A 1 88 ? 9.317 -6.008 -14.174 1.00 96.81 88 VAL A C 1
ATOM 670 O O . VAL A 1 88 ? 9.086 -6.815 -15.072 1.00 96.81 88 VAL A O 1
ATOM 673 N N . THR A 1 89 ? 10.453 -6.008 -13.478 1.00 96.06 89 THR A N 1
ATOM 674 C CA . THR A 1 89 ? 11.570 -6.938 -13.688 1.00 96.06 89 THR A CA 1
ATOM 675 C C . THR A 1 89 ? 11.315 -8.316 -13.081 1.00 96.06 89 THR A C 1
ATOM 677 O O . THR A 1 89 ? 11.969 -9.278 -13.474 1.00 96.06 89 THR A O 1
ATOM 680 N N . MET A 1 90 ? 10.363 -8.435 -12.149 1.00 94.06 90 MET A N 1
ATOM 681 C CA . MET A 1 90 ? 10.023 -9.685 -11.471 1.00 94.06 90 MET A CA 1
ATOM 682 C C . MET A 1 90 ? 8.873 -10.388 -12.197 1.00 94.06 90 MET A C 1
ATOM 684 O O . MET A 1 90 ? 7.732 -9.924 -12.162 1.00 94.06 90 MET A O 1
ATOM 688 N N . ILE A 1 91 ? 9.135 -11.529 -12.833 1.00 89.25 91 ILE A N 1
ATOM 689 C CA . ILE A 1 91 ? 8.127 -12.328 -13.545 1.00 89.25 91 ILE A CA 1
ATOM 690 C C . ILE A 1 91 ? 8.121 -13.749 -12.976 1.00 89.25 91 ILE A C 1
ATOM 692 O O . ILE A 1 91 ? 9.013 -14.550 -13.258 1.00 89.25 91 ILE A O 1
ATOM 696 N N . GLY A 1 92 ? 7.086 -14.080 -12.197 1.00 83.81 92 GLY A N 1
ATOM 697 C CA . GLY A 1 92 ? 7.093 -15.318 -11.414 1.00 83.81 92 GLY A CA 1
ATOM 698 C C . GLY A 1 92 ? 8.183 -15.240 -10.349 1.00 83.81 92 GLY A C 1
ATOM 699 O O . GLY A 1 92 ? 8.307 -14.217 -9.685 1.00 83.81 92 GLY A O 1
ATOM 700 N N . ASP A 1 93 ? 9.004 -16.282 -10.258 1.00 82.94 93 ASP A N 1
ATOM 701 C CA . ASP A 1 93 ? 10.111 -16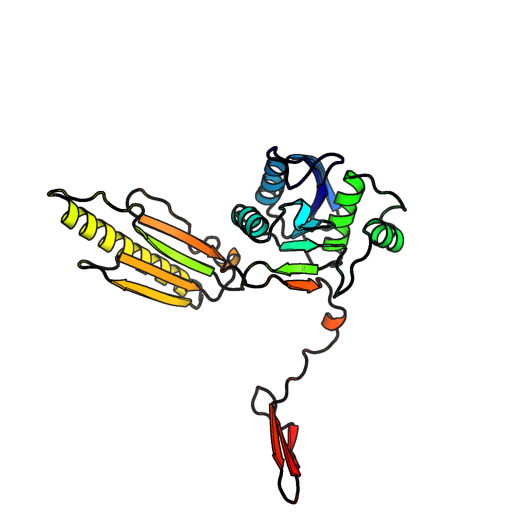.367 -9.295 1.00 82.94 93 ASP A CA 1
ATOM 702 C C . ASP A 1 93 ? 11.462 -15.942 -9.904 1.00 82.94 93 ASP A C 1
ATOM 704 O O . ASP A 1 93 ? 12.526 -16.314 -9.410 1.00 82.94 93 ASP A O 1
ATOM 708 N N . LYS A 1 94 ? 11.440 -15.231 -11.040 1.00 89.75 94 LYS A N 1
ATOM 709 C CA . LYS A 1 94 ? 12.639 -14.836 -11.789 1.00 89.75 94 LYS A CA 1
ATOM 710 C C . LYS A 1 94 ? 12.696 -13.331 -12.000 1.00 89.75 94 LYS A C 1
ATOM 712 O O . LYS A 1 94 ? 11.696 -12.709 -12.355 1.00 89.75 94 LYS A O 1
ATOM 717 N N . THR A 1 95 ? 13.905 -12.791 -11.889 1.00 93.62 95 THR A N 1
ATOM 718 C CA . THR A 1 95 ? 14.205 -11.390 -12.191 1.00 93.62 95 THR A CA 1
ATOM 719 C C . THR A 1 95 ? 14.894 -11.279 -13.545 1.00 93.62 95 THR A C 1
ATOM 721 O O . THR A 1 95 ? 15.830 -12.025 -13.836 1.00 93.62 95 THR A O 1
ATOM 724 N N . TYR A 1 96 ? 14.450 -10.328 -14.360 1.00 93.50 96 TYR A N 1
ATOM 725 C CA . TYR A 1 96 ? 15.010 -10.014 -15.670 1.00 93.50 96 TYR A CA 1
ATOM 726 C C . TYR A 1 96 ? 15.431 -8.542 -15.719 1.00 93.50 96 TYR A C 1
ATOM 728 O O . TYR A 1 96 ? 14.675 -7.695 -15.243 1.00 93.50 96 TYR A O 1
ATOM 736 N N . PRO A 1 97 ? 16.585 -8.197 -16.317 1.00 94.44 97 PRO A N 1
ATOM 737 C CA . PRO A 1 97 ? 16.974 -6.800 -16.485 1.00 94.44 97 PRO A CA 1
ATOM 738 C C . PRO A 1 97 ? 15.936 -6.015 -17.295 1.00 94.44 97 PRO A C 1
ATOM 740 O O . PRO A 1 97 ? 15.428 -6.507 -18.309 1.00 94.44 97 PRO A O 1
ATOM 743 N N . LEU A 1 98 ? 15.662 -4.772 -16.887 1.00 95.38 98 LEU A N 1
ATOM 744 C CA . LEU A 1 98 ? 14.683 -3.912 -17.558 1.00 95.38 98 LEU A CA 1
ATOM 745 C C . LEU A 1 98 ? 15.020 -3.706 -19.042 1.00 95.38 98 LEU A C 1
ATOM 747 O O . LEU A 1 98 ? 14.138 -3.809 -19.891 1.00 95.38 98 LEU A O 1
ATOM 751 N N . SER A 1 99 ? 16.297 -3.483 -19.369 1.00 94.19 99 SER A N 1
ATOM 752 C CA . SER A 1 99 ? 16.766 -3.312 -20.751 1.00 94.19 99 SER A CA 1
ATOM 753 C C . SER A 1 99 ? 16.528 -4.553 -21.614 1.00 94.19 99 SER A C 1
ATOM 755 O O . SER A 1 99 ? 16.115 -4.432 -22.765 1.00 94.19 99 SER A O 1
ATOM 757 N N . SER A 1 100 ? 16.709 -5.755 -21.057 1.00 92.81 100 SER A N 1
ATOM 758 C CA . SER A 1 100 ? 16.435 -7.012 -21.762 1.00 92.81 100 SER A CA 1
ATOM 759 C C . SER A 1 100 ? 14.943 -7.179 -22.058 1.00 92.81 100 SER A C 1
ATOM 761 O O . SER A 1 100 ? 14.575 -7.549 -23.173 1.00 92.81 100 SER A O 1
ATOM 763 N N . LEU A 1 101 ? 14.078 -6.856 -21.088 1.00 93.00 101 LEU A N 1
ATOM 764 C CA . LEU A 1 101 ? 12.626 -6.860 -21.287 1.00 93.00 101 LEU A CA 1
ATOM 765 C C . LEU A 1 101 ? 12.212 -5.829 -22.344 1.00 93.00 101 LEU A C 1
ATOM 767 O O . LEU A 1 101 ? 11.453 -6.162 -23.256 1.00 93.00 101 LEU A O 1
ATOM 771 N N . ALA A 1 102 ? 12.756 -4.612 -22.270 1.00 92.94 102 ALA A N 1
ATOM 772 C CA . ALA A 1 102 ? 12.494 -3.540 -23.227 1.00 92.94 102 ALA A CA 1
ATOM 773 C C . ALA A 1 102 ? 12.871 -3.943 -24.659 1.00 92.94 102 ALA A C 1
ATOM 775 O O . ALA A 1 102 ? 12.051 -3.811 -25.569 1.00 92.94 102 ALA A O 1
ATOM 776 N N . ALA A 1 103 ? 14.082 -4.479 -24.844 1.00 91.88 103 ALA A N 1
ATOM 777 C CA . ALA A 1 103 ? 14.588 -4.918 -26.140 1.00 91.88 103 ALA A CA 1
ATOM 778 C C . ALA A 1 103 ? 13.738 -6.051 -26.729 1.00 91.88 103 ALA A C 1
ATOM 780 O O . ALA A 1 103 ? 13.372 -6.001 -27.902 1.00 91.88 103 ALA A O 1
ATOM 781 N N . SER A 1 104 ? 13.344 -7.032 -25.906 1.00 89.94 104 SER A N 1
ATOM 782 C CA . SER A 1 104 ? 12.527 -8.171 -26.352 1.00 89.94 104 SER A CA 1
ATOM 783 C C . SER A 1 104 ? 11.142 -7.774 -26.883 1.00 89.94 104 SER A C 1
ATOM 785 O O . SER A 1 104 ? 10.549 -8.507 -27.672 1.00 89.94 104 SER A O 1
ATOM 787 N N . LEU A 1 105 ? 10.635 -6.610 -26.466 1.00 88.06 105 LEU A N 1
ATOM 788 C CA . LEU A 1 105 ? 9.316 -6.088 -26.829 1.00 88.06 105 LEU A CA 1
ATOM 789 C C . LEU A 1 105 ? 9.385 -4.895 -27.793 1.00 88.06 105 LEU A C 1
ATOM 791 O O . LEU A 1 105 ? 8.352 -4.296 -28.085 1.00 88.06 105 LEU A O 1
ATOM 795 N N . GLY A 1 106 ? 10.579 -4.522 -28.270 1.00 90.12 106 GLY A N 1
ATOM 796 C CA . GLY A 1 106 ? 10.767 -3.363 -29.148 1.00 90.12 106 GLY A CA 1
ATOM 797 C C . GLY A 1 106 ? 10.445 -2.017 -28.484 1.00 90.12 106 GLY A C 1
ATOM 798 O O . GLY A 1 106 ? 10.105 -1.060 -29.173 1.00 90.12 106 GLY A O 1
ATOM 799 N N . LEU A 1 107 ? 10.522 -1.940 -27.150 1.00 88.00 107 LEU A N 1
ATOM 800 C CA . LEU A 1 107 ? 10.223 -0.737 -26.361 1.00 88.00 107 LEU A CA 1
ATOM 801 C C . LEU A 1 107 ? 11.468 0.114 -26.056 1.00 88.00 107 LEU A C 1
ATOM 803 O O . LEU A 1 107 ? 11.341 1.224 -25.546 1.00 88.00 107 LEU A O 1
ATOM 807 N N . GLY A 1 108 ? 12.666 -0.395 -26.347 1.00 84.06 108 GLY A N 1
ATOM 808 C CA . GLY A 1 108 ? 13.934 0.286 -26.093 1.00 84.06 108 GLY A CA 1
ATOM 809 C C . GLY A 1 108 ? 15.142 -0.540 -26.538 1.00 84.06 108 GLY A C 1
ATOM 810 O O . GLY A 1 108 ? 14.986 -1.632 -27.081 1.00 84.06 108 GLY A O 1
ATOM 811 N N . GLY A 1 109 ? 16.344 0.002 -26.328 1.00 77.94 109 GLY A N 1
ATOM 812 C CA . GLY A 1 109 ? 17.617 -0.653 -26.651 1.00 77.94 109 GLY A CA 1
ATOM 813 C C . GLY A 1 109 ? 18.363 -1.178 -25.419 1.00 77.94 109 GLY A C 1
ATOM 814 O O . GLY A 1 109 ? 17.828 -1.196 -24.313 1.00 77.94 109 GLY A O 1
ATOM 815 N N . GLU A 1 110 ? 19.629 -1.566 -25.605 1.00 75.12 110 GLU A N 1
ATOM 816 C CA . GLU A 1 110 ? 20.491 -2.107 -24.536 1.00 75.12 110 GLU A CA 1
ATOM 817 C C . GLU A 1 110 ? 20.719 -1.131 -23.372 1.00 75.12 110 GLU A C 1
ATOM 819 O O . GLU A 1 110 ? 20.915 -1.555 -22.232 1.00 75.12 110 GLU A O 1
ATOM 824 N N . LYS A 1 111 ? 20.660 0.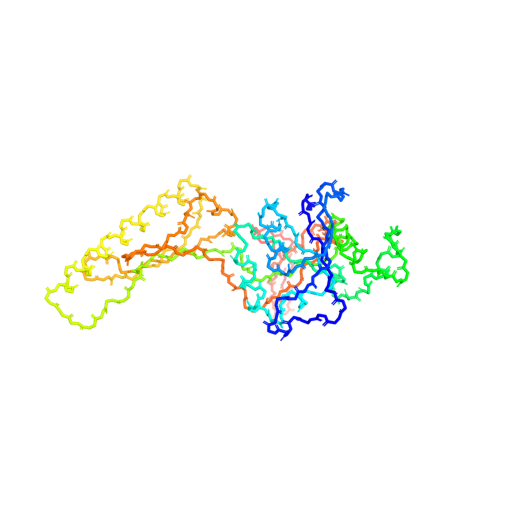177 -23.647 1.00 87.44 111 LYS A N 1
ATOM 825 C CA . LYS A 1 111 ? 20.799 1.242 -22.655 1.00 87.44 111 LYS A CA 1
ATOM 826 C C . LYS A 1 111 ? 19.560 2.128 -22.673 1.00 87.44 111 LYS A C 1
ATOM 828 O O . LYS A 1 111 ? 19.191 2.654 -23.721 1.00 87.44 111 LYS A O 1
ATOM 833 N N . LEU A 1 112 ? 18.952 2.301 -21.505 1.00 91.69 112 LEU A N 1
ATOM 834 C CA . LEU A 1 112 ? 17.799 3.171 -21.297 1.00 91.69 112 LEU A CA 1
ATOM 835 C C . LEU A 1 112 ? 18.258 4.418 -20.539 1.00 91.69 112 LEU A C 1
ATOM 837 O O . LEU A 1 112 ? 18.996 4.313 -19.560 1.00 91.69 112 LEU A O 1
ATOM 841 N N . SER A 1 113 ? 17.848 5.600 -20.995 1.00 95.06 113 SER A N 1
ATOM 842 C CA . SER A 1 113 ? 17.880 6.789 -20.141 1.00 95.06 113 SER A CA 1
ATOM 843 C C . SER A 1 113 ? 16.848 6.646 -19.013 1.00 95.06 113 SER A C 1
ATOM 845 O O . SER A 1 113 ? 15.880 5.903 -19.194 1.00 95.06 113 SER A O 1
ATOM 847 N N . PRO A 1 114 ? 16.966 7.385 -17.895 1.00 96.50 114 PRO A N 1
ATOM 848 C CA . PRO A 1 114 ? 15.984 7.293 -16.812 1.00 96.50 114 PRO A CA 1
ATOM 849 C C . PRO A 1 114 ? 14.538 7.538 -17.261 1.00 96.50 114 PRO A C 1
ATOM 851 O O . PRO A 1 114 ? 13.605 6.834 -16.888 1.00 96.50 114 PRO A O 1
ATOM 854 N N . GLN A 1 115 ? 14.342 8.489 -18.177 1.00 96.38 115 GLN A N 1
ATOM 855 C CA . GLN A 1 115 ? 13.028 8.774 -18.760 1.00 96.38 115 GLN A CA 1
ATOM 856 C C . GLN A 1 115 ? 12.502 7.612 -19.617 1.00 96.38 115 GLN A C 1
ATOM 858 O O . GLN A 1 115 ? 11.308 7.315 -19.587 1.00 96.38 115 GLN A O 1
ATOM 863 N N . GLN A 1 116 ? 13.383 6.940 -20.368 1.00 96.38 116 GLN A N 1
ATOM 864 C CA . GLN A 1 116 ? 13.016 5.738 -21.118 1.00 96.38 116 GLN A CA 1
ATOM 865 C C . GLN A 1 116 ? 12.703 4.573 -20.178 1.00 96.38 116 GLN A C 1
ATOM 867 O O . GLN A 1 116 ? 11.727 3.870 -20.412 1.00 96.38 116 GLN A O 1
ATOM 872 N N . ALA A 1 117 ? 13.486 4.384 -19.115 1.00 97.44 117 ALA A N 1
ATOM 873 C CA . ALA A 1 117 ? 13.262 3.345 -18.116 1.00 97.44 117 ALA A CA 1
ATOM 874 C C . ALA A 1 117 ? 11.904 3.520 -17.418 1.0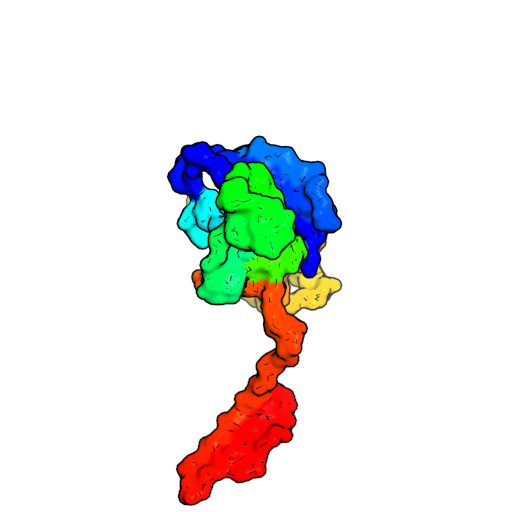0 97.44 117 ALA A C 1
ATOM 876 O O . ALA A 1 117 ? 11.107 2.582 -17.395 1.00 97.44 117 ALA A O 1
ATOM 877 N N . ALA A 1 118 ? 11.573 4.740 -16.986 1.00 98.00 118 ALA A N 1
ATOM 878 C CA . ALA A 1 118 ? 10.266 5.063 -16.422 1.00 98.00 118 ALA A CA 1
ATOM 879 C C . ALA A 1 118 ? 9.114 4.762 -17.404 1.00 98.00 118 ALA A C 1
ATOM 881 O O . ALA A 1 118 ? 8.124 4.125 -17.033 1.00 98.00 118 ALA A O 1
ATOM 882 N N . GLU A 1 119 ? 9.234 5.161 -18.677 1.00 97.75 119 GLU A N 1
ATOM 883 C CA . GLU A 1 119 ? 8.214 4.868 -19.696 1.00 97.75 119 GLU A CA 1
ATOM 884 C C . GLU A 1 119 ? 8.070 3.360 -19.959 1.00 97.75 119 GLU A C 1
ATOM 886 O O . GLU A 1 119 ? 6.948 2.847 -20.015 1.00 97.75 119 GLU A O 1
ATOM 891 N N . VAL A 1 120 ? 9.185 2.636 -20.084 1.00 97.69 120 VAL A N 1
ATOM 892 C CA . VAL A 1 120 ? 9.200 1.179 -20.264 1.00 97.69 120 VAL A CA 1
ATOM 893 C C . VAL A 1 120 ? 8.521 0.495 -19.081 1.00 97.69 120 VAL A C 1
ATOM 895 O O . VAL A 1 120 ? 7.645 -0.340 -19.302 1.00 97.69 120 VAL A O 1
ATOM 898 N N . SER A 1 121 ? 8.847 0.872 -17.842 1.00 97.94 121 SER A N 1
ATOM 899 C CA . SER A 1 121 ? 8.212 0.325 -16.639 1.00 97.94 121 SER A CA 1
ATOM 900 C C . SER A 1 121 ? 6.694 0.513 -16.668 1.00 97.94 121 SER A C 1
ATOM 902 O O . SER A 1 121 ? 5.936 -0.442 -16.475 1.00 97.94 121 SER A O 1
ATOM 904 N N . ALA A 1 122 ? 6.212 1.708 -17.017 1.00 97.75 122 ALA A N 1
ATOM 905 C CA . ALA A 1 122 ? 4.776 1.935 -17.153 1.00 97.75 122 ALA A CA 1
ATOM 906 C C . ALA A 1 122 ? 4.136 1.047 -18.236 1.00 97.75 122 ALA A C 1
ATOM 908 O O . ALA A 1 122 ? 3.059 0.483 -18.024 1.00 97.75 122 ALA A O 1
ATOM 909 N N . ARG A 1 123 ? 4.793 0.903 -19.397 1.00 96.69 123 ARG A N 1
ATOM 910 C CA . ARG A 1 123 ? 4.308 0.078 -20.517 1.00 96.69 123 ARG A CA 1
ATOM 911 C C . ARG A 1 123 ? 4.262 -1.403 -20.160 1.00 96.69 123 ARG A C 1
ATOM 913 O O . ARG A 1 123 ? 3.257 -2.051 -20.443 1.00 96.69 123 ARG A O 1
ATOM 920 N N . LEU A 1 124 ? 5.299 -1.926 -19.509 1.00 95.81 124 LEU A N 1
ATOM 921 C CA . LEU A 1 124 ? 5.354 -3.316 -19.055 1.00 95.81 124 LEU A CA 1
ATOM 922 C C . LEU A 1 124 ? 4.198 -3.620 -18.099 1.00 95.81 124 LEU A C 1
ATOM 924 O O . LEU A 1 124 ? 3.431 -4.552 -18.342 1.00 95.81 124 LEU A O 1
ATOM 928 N N . ALA A 1 125 ? 3.996 -2.787 -17.076 1.00 96.62 125 ALA A N 1
ATOM 929 C CA . ALA A 1 125 ? 2.888 -2.958 -16.141 1.00 96.62 125 ALA A CA 1
ATOM 930 C C . ALA A 1 125 ? 1.514 -2.817 -16.824 1.00 96.62 125 ALA A C 1
ATOM 932 O O . ALA A 1 125 ? 0.600 -3.591 -16.525 1.00 96.62 125 ALA A O 1
ATOM 933 N N . TYR A 1 126 ? 1.365 -1.893 -17.783 1.00 95.31 126 TYR A N 1
ATOM 934 C CA . TYR A 1 126 ? 0.160 -1.783 -18.615 1.00 95.31 126 TYR A CA 1
ATOM 935 C C . TYR A 1 126 ? -0.111 -3.084 -19.384 1.00 95.31 126 TYR A C 1
ATOM 937 O O . TYR A 1 126 ? -1.228 -3.592 -19.338 1.00 95.31 126 TYR A O 1
ATOM 945 N N . MET A 1 127 ? 0.918 -3.683 -19.996 1.00 93.19 127 MET A N 1
ATOM 946 C CA . MET A 1 127 ? 0.868 -4.987 -20.679 1.00 93.19 127 MET A CA 1
ATOM 947 C C . MET A 1 127 ? 0.659 -6.177 -19.723 1.00 93.19 127 MET A C 1
ATOM 949 O O . MET A 1 127 ? 0.511 -7.312 -20.172 1.00 93.19 127 MET A O 1
ATOM 953 N N . GLY A 1 128 ? 0.629 -5.933 -18.410 1.00 92.94 128 GLY A N 1
ATOM 954 C CA . GLY A 1 128 ? 0.502 -6.956 -17.380 1.00 92.94 128 GLY A CA 1
ATOM 955 C C . GLY A 1 128 ? 1.790 -7.751 -17.153 1.00 92.94 128 GLY A C 1
ATOM 956 O O . GLY A 1 128 ? 1.724 -8.879 -16.674 1.00 92.94 128 GLY A O 1
ATOM 957 N N . ILE A 1 129 ? 2.947 -7.205 -17.512 1.00 93.94 129 ILE A N 1
ATOM 958 C CA . ILE A 1 129 ? 4.259 -7.805 -17.273 1.00 93.94 129 ILE A CA 1
ATOM 959 C C . ILE A 1 129 ? 4.806 -7.279 -15.944 1.00 93.94 129 ILE A C 1
ATOM 961 O O . ILE A 1 129 ? 4.701 -6.090 -15.647 1.00 93.94 129 ILE A O 1
ATOM 965 N N . GLY A 1 130 ? 5.372 -8.181 -15.146 1.00 95.12 130 GLY A N 1
ATOM 966 C CA . GLY A 1 130 ? 5.850 -7.899 -13.796 1.00 95.12 130 GLY A CA 1
ATOM 967 C C . GLY A 1 130 ? 5.026 -8.590 -12.716 1.00 95.12 130 GLY A C 1
ATOM 968 O O . GLY A 1 130 ? 4.124 -9.390 -12.997 1.00 95.12 130 GLY A O 1
ATOM 969 N N . SER A 1 131 ? 5.322 -8.240 -11.469 1.00 96.31 131 SER A N 1
ATOM 970 C CA . SER A 1 131 ? 4.644 -8.763 -10.287 1.00 96.31 131 SER A CA 1
ATOM 971 C C . SER A 1 131 ? 4.254 -7.635 -9.338 1.00 96.31 131 SER A C 1
ATOM 973 O O . SER A 1 131 ? 5.011 -6.692 -9.124 1.00 96.31 131 SER A O 1
ATOM 975 N N . GLU A 1 132 ? 3.057 -7.730 -8.771 1.00 95.81 132 GLU A N 1
ATOM 976 C CA . GLU A 1 132 ? 2.574 -6.850 -7.711 1.00 95.81 132 GLU A CA 1
ATOM 977 C C . GLU A 1 132 ? 3.214 -7.250 -6.380 1.00 95.81 132 GLU A C 1
ATOM 979 O O . GLU A 1 132 ? 3.104 -8.408 -5.974 1.00 95.81 132 GLU A O 1
ATOM 984 N N . LEU A 1 133 ? 3.835 -6.298 -5.685 1.00 95.88 133 LEU A N 1
ATOM 985 C CA . LEU A 1 133 ? 4.232 -6.465 -4.292 1.00 95.88 133 LEU A CA 1
ATOM 986 C C . LEU A 1 133 ? 3.014 -6.229 -3.393 1.00 95.88 133 LEU A C 1
ATOM 988 O O . LEU A 1 133 ? 2.571 -5.095 -3.199 1.00 95.88 133 LEU A O 1
ATOM 992 N N . VAL A 1 134 ? 2.475 -7.302 -2.820 1.00 93.69 134 VAL A N 1
ATOM 993 C CA . VAL A 1 134 ? 1.308 -7.233 -1.935 1.00 93.69 134 VAL A CA 1
ATOM 994 C C . VAL A 1 134 ? 1.756 -6.976 -0.498 1.00 93.69 134 VAL A C 1
ATOM 996 O O . VAL A 1 134 ? 2.239 -7.880 0.183 1.00 93.69 134 VAL A O 1
ATOM 999 N N . LEU A 1 135 ? 1.571 -5.734 -0.043 1.00 93.19 135 LEU A N 1
ATOM 1000 C CA . LEU A 1 135 ? 1.965 -5.253 1.292 1.00 93.19 135 LEU A CA 1
ATOM 1001 C C . LEU A 1 135 ? 0.841 -5.311 2.337 1.00 93.19 135 LEU A C 1
ATOM 1003 O O . LEU A 1 135 ? 1.107 -5.242 3.541 1.00 93.19 135 LEU A O 1
ATOM 1007 N N . PHE A 1 136 ? -0.405 -5.422 1.879 1.00 91.69 136 PHE A N 1
ATOM 1008 C CA . PHE A 1 136 ? -1.602 -5.361 2.709 1.00 91.69 136 PHE A CA 1
ATOM 1009 C C . PHE A 1 136 ? -2.501 -6.572 2.462 1.00 91.69 136 PHE A C 1
ATOM 1011 O O . PHE A 1 136 ? -2.575 -7.094 1.348 1.00 91.69 136 PHE A O 1
ATOM 1018 N N . GLU A 1 137 ? -3.210 -6.995 3.501 1.00 90.31 137 GLU A N 1
ATOM 1019 C CA . GLU A 1 137 ? -4.292 -7.963 3.387 1.00 90.31 137 GLU A CA 1
ATOM 1020 C C . GLU A 1 137 ? -5.523 -7.346 2.715 1.00 90.31 137 GLU A C 1
ATOM 1022 O O . GLU A 1 137 ? -5.660 -6.129 2.573 1.00 90.31 137 GLU A O 1
ATOM 1027 N N . LYS A 1 138 ? -6.473 -8.198 2.320 1.00 90.31 138 LYS A N 1
ATOM 1028 C CA . LYS A 1 138 ? -7.755 -7.772 1.726 1.00 90.31 138 LYS A CA 1
ATOM 1029 C C . LYS A 1 138 ? -8.767 -7.276 2.766 1.00 90.31 138 LYS A C 1
ATOM 1031 O O . LYS A 1 138 ? -9.969 -7.311 2.524 1.00 90.31 138 LYS A O 1
ATOM 1036 N N . GLU A 1 139 ? -8.271 -6.817 3.903 1.00 93.12 139 GLU A N 1
ATOM 1037 C CA . GLU A 1 139 ? -9.039 -6.415 5.070 1.00 93.12 139 GLU A CA 1
ATOM 1038 C C . GLU A 1 139 ? -8.612 -5.017 5.513 1.00 93.12 139 GLU A C 1
ATOM 1040 O O . GLU A 1 139 ? -7.448 -4.620 5.387 1.00 93.12 139 GLU A O 1
ATOM 1045 N N . THR A 1 140 ? -9.560 -4.269 6.069 1.00 94.62 140 THR A N 1
ATOM 1046 C CA . THR A 1 140 ? -9.333 -2.896 6.522 1.00 94.62 140 THR A CA 1
ATOM 1047 C C . THR A 1 140 ? -9.811 -2.736 7.954 1.00 94.62 140 THR A C 1
ATOM 1049 O O . THR A 1 140 ? -10.936 -3.102 8.293 1.00 94.62 140 THR A O 1
ATOM 1052 N N . LYS A 1 141 ? -8.974 -2.139 8.802 1.00 96.06 141 LYS A N 1
ATOM 1053 C CA . LYS A 1 141 ? -9.340 -1.751 10.163 1.00 96.06 141 LYS A CA 1
ATOM 1054 C C . LYS A 1 141 ? -9.943 -0.354 10.169 1.00 96.06 141 LYS A C 1
ATOM 1056 O O . LYS A 1 141 ? -9.323 0.594 9.691 1.00 96.06 141 LYS A O 1
ATOM 1061 N N . ILE A 1 142 ? -11.121 -0.209 10.772 1.00 97.50 142 ILE A N 1
ATOM 1062 C CA . ILE A 1 142 ? -11.662 1.096 11.165 1.00 97.50 142 ILE A CA 1
ATOM 1063 C C . ILE A 1 142 ? -11.571 1.196 12.680 1.00 97.50 142 ILE A C 1
ATOM 1065 O O . ILE A 1 142 ? -12.173 0.400 13.393 1.00 97.50 142 ILE A O 1
ATOM 1069 N N . ILE A 1 143 ? -10.828 2.174 13.179 1.00 97.44 143 ILE A N 1
ATOM 1070 C CA . ILE A 1 143 ? -10.618 2.385 14.609 1.00 97.44 143 ILE A CA 1
ATOM 1071 C C . ILE A 1 143 ? -11.311 3.683 14.996 1.00 97.44 143 ILE A C 1
ATOM 1073 O O . ILE A 1 143 ? -10.913 4.746 14.525 1.00 97.44 143 ILE A O 1
ATOM 1077 N N . VAL A 1 144 ? -12.300 3.601 15.883 1.00 97.44 144 VAL A N 1
ATOM 1078 C CA . VAL A 1 144 ? -12.923 4.769 16.514 1.00 97.44 144 VAL A CA 1
ATOM 1079 C C . VAL A 1 144 ? -12.415 4.853 17.947 1.00 97.44 144 VAL A C 1
ATOM 1081 O O . VAL A 1 144 ? -12.579 3.917 18.731 1.00 97.44 144 VAL A O 1
ATOM 1084 N N . SER A 1 145 ? -11.771 5.958 18.305 1.00 95.12 145 SER A N 1
ATOM 1085 C CA . SER A 1 145 ? -11.220 6.150 19.648 1.00 95.12 145 SER A CA 1
ATOM 1086 C C . SER A 1 145 ? -11.285 7.607 20.084 1.00 95.12 145 SER A C 1
ATOM 1088 O O . SER A 1 145 ? -11.561 8.495 19.281 1.00 95.12 145 SER A O 1
ATOM 1090 N N . LYS A 1 146 ? -10.945 7.865 21.349 1.00 91.44 146 LYS A N 1
ATOM 1091 C CA . LYS A 1 146 ? -10.607 9.215 21.820 1.00 91.44 146 LYS A CA 1
ATOM 1092 C C . LYS A 1 146 ? -9.495 9.838 20.965 1.00 91.44 146 LYS A C 1
ATOM 1094 O O . LYS A 1 146 ? -8.569 9.127 20.564 1.00 91.44 146 LYS A O 1
ATOM 1099 N N . GLY A 1 147 ? -9.606 11.137 20.688 1.00 85.44 147 GLY A N 1
ATOM 1100 C CA . GLY A 1 147 ? -8.616 11.914 19.927 1.00 85.44 147 GLY A CA 1
ATOM 1101 C C . GLY A 1 147 ? -7.367 12.245 20.749 1.00 85.44 147 GLY A C 1
ATOM 1102 O O . GLY A 1 147 ? -6.266 12.329 20.215 1.00 85.44 147 GLY A O 1
ATOM 1103 N N . ARG A 1 148 ? -7.517 12.338 22.076 1.00 81.50 148 ARG A N 1
ATOM 1104 C CA . ARG A 1 148 ? -6.419 12.562 23.021 1.00 81.50 148 ARG A CA 1
ATOM 1105 C C . ARG A 1 148 ? -6.605 11.774 24.310 1.00 81.50 148 ARG A C 1
ATOM 1107 O O . ARG A 1 148 ? -7.724 11.464 24.724 1.00 81.50 148 ARG A O 1
ATOM 1114 N N . SER A 1 149 ? -5.494 11.496 24.979 1.00 70.88 149 SER A N 1
ATOM 1115 C CA . SER A 1 149 ? -5.516 11.050 26.369 1.00 70.88 149 SER A CA 1
ATOM 1116 C C . SER A 1 149 ? -5.578 12.282 27.275 1.00 70.88 149 SER A C 1
ATOM 1118 O O . SER A 1 149 ? -4.737 13.169 27.130 1.00 70.88 149 SER A O 1
ATOM 1120 N N . PRO A 1 150 ? -6.559 12.389 28.187 1.00 65.44 150 PRO A N 1
ATOM 1121 C CA . PRO A 1 150 ? -6.599 13.505 29.123 1.00 65.44 150 PRO A CA 1
ATOM 1122 C C . PRO A 1 150 ? -5.391 13.450 30.069 1.00 65.44 150 PRO A C 1
ATOM 1124 O O . PRO A 1 150 ? -4.979 12.366 30.488 1.00 65.44 150 PRO A O 1
ATOM 1127 N N . ALA A 1 151 ? -4.840 14.617 30.414 1.00 60.59 151 ALA A N 1
ATOM 1128 C CA . ALA A 1 151 ? -3.829 14.742 31.462 1.00 60.59 151 ALA A CA 1
ATOM 1129 C C . ALA A 1 151 ? -4.387 14.269 32.823 1.00 60.59 151 ALA A C 1
ATOM 1131 O O . ALA A 1 151 ? -5.603 14.272 33.041 1.00 60.59 151 ALA A O 1
ATOM 1132 N N . GLN A 1 152 ? -3.513 13.826 33.734 1.00 63.12 152 GLN A N 1
ATOM 1133 C CA . GLN A 1 152 ? -3.933 13.316 35.042 1.00 63.12 152 GLN A CA 1
ATOM 1134 C C . GLN A 1 152 ? -4.524 14.429 35.928 1.00 63.12 152 GLN A C 1
ATOM 1136 O O . GLN A 1 152 ? -3.855 15.415 36.218 1.00 63.12 152 GLN A O 1
ATOM 1141 N N . GLY A 1 153 ? -5.750 14.211 36.422 1.00 65.38 153 GLY A N 1
ATOM 1142 C CA . GLY A 1 153 ? -6.365 15.002 37.494 1.00 65.38 153 GLY A CA 1
ATOM 1143 C C . GLY A 1 153 ? -7.221 16.192 37.041 1.00 65.38 153 GLY A C 1
ATOM 1144 O O . GLY A 1 153 ? -7.035 16.759 35.970 1.00 65.38 153 GLY A O 1
ATOM 1145 N N . GLY A 1 154 ? -8.202 16.550 37.875 1.00 72.94 154 GLY A N 1
ATOM 1146 C CA . GLY A 1 154 ? -9.071 17.716 37.689 1.00 72.94 154 GLY A CA 1
ATOM 1147 C C . GLY A 1 154 ? -10.551 17.424 37.949 1.00 72.94 154 GLY A C 1
ATOM 1148 O O . GLY A 1 154 ? -11.053 16.340 37.652 1.00 72.94 154 GLY A O 1
ATOM 1149 N N . MET A 1 155 ? -11.276 18.425 38.460 1.00 69.62 155 MET A N 1
ATOM 1150 C CA . MET A 1 155 ? -12.715 18.336 38.766 1.00 69.62 155 MET A CA 1
ATOM 1151 C C . MET A 1 155 ? -13.605 18.065 37.530 1.00 69.62 155 MET A C 1
ATOM 1153 O O . MET A 1 155 ? -14.780 17.739 37.673 1.00 69.62 155 MET A O 1
ATOM 1157 N N . SER A 1 156 ? -13.064 18.158 36.308 1.00 76.94 156 SER A N 1
ATOM 1158 C CA . SER A 1 156 ? -13.783 17.981 35.036 1.00 76.94 156 SER A CA 1
ATOM 1159 C C . SER A 1 156 ? -13.515 16.648 34.312 1.00 76.94 156 SER A C 1
ATOM 1161 O O . SER A 1 156 ? -14.112 16.400 33.261 1.00 76.94 156 SER A O 1
ATOM 1163 N N . LEU A 1 157 ? -12.671 15.761 34.856 1.00 83.88 157 LEU A N 1
ATOM 1164 C CA . LEU A 1 157 ? -12.217 14.549 34.156 1.00 83.88 157 LEU A CA 1
ATOM 1165 C C . LEU A 1 157 ? -13.344 13.541 33.869 1.00 83.88 157 LEU A C 1
ATOM 1167 O O . LEU A 1 157 ? -13.440 13.018 32.760 1.00 83.88 157 LEU A O 1
ATOM 1171 N N . GLU A 1 158 ? -14.218 13.275 34.842 1.00 85.94 158 GLU A N 1
ATOM 1172 C CA . GLU A 1 158 ? -15.369 12.370 34.667 1.00 85.94 158 GLU A CA 1
ATOM 1173 C C . GLU A 1 158 ? -16.353 12.889 33.612 1.00 85.94 158 GLU A C 1
ATOM 1175 O O . GLU A 1 158 ? -16.865 12.114 32.803 1.00 85.94 158 GLU A O 1
ATOM 1180 N N . ARG A 1 159 ? -16.582 14.210 33.580 1.00 86.56 159 ARG A N 1
ATOM 1181 C CA . ARG A 1 159 ? -17.438 14.853 32.573 1.00 86.56 159 ARG A CA 1
ATOM 1182 C C . ARG A 1 159 ? -16.847 14.683 31.175 1.00 86.56 159 ARG A C 1
ATOM 1184 O O . ARG A 1 159 ? -17.577 14.325 30.256 1.00 86.56 159 ARG A O 1
ATOM 1191 N N . TYR A 1 160 ? -15.539 14.897 31.030 1.00 87.81 160 TYR A N 1
ATOM 1192 C CA . TYR A 1 160 ? -14.839 14.696 29.764 1.00 87.81 160 TYR A CA 1
ATOM 1193 C C . TYR A 1 160 ? -14.926 13.241 29.288 1.00 87.81 160 TYR A C 1
ATOM 1195 O O . TYR A 1 160 ? -15.342 13.000 28.158 1.00 87.81 160 TYR A O 1
ATOM 1203 N N . LYS A 1 161 ? -14.616 12.268 30.159 1.00 88.44 161 LYS A N 1
ATOM 1204 C CA . LYS A 1 161 ? -14.716 10.836 29.824 1.00 88.44 161 LYS A CA 1
ATOM 1205 C C . LYS A 1 161 ? -16.121 10.459 29.366 1.00 88.44 161 LYS A C 1
ATOM 1207 O O . LYS A 1 161 ? -16.271 9.844 28.318 1.00 88.44 161 LYS A O 1
ATOM 1212 N N . ARG A 1 162 ? -17.150 10.899 30.098 1.00 90.19 162 ARG A N 1
ATOM 1213 C CA . ARG A 1 162 ? -18.551 10.675 29.722 1.00 90.19 162 ARG A CA 1
ATOM 1214 C C . ARG A 1 162 ? -18.882 11.252 28.344 1.00 90.19 162 ARG A C 1
ATOM 1216 O O . ARG A 1 162 ? -19.530 10.576 27.552 1.00 90.19 162 ARG A O 1
ATOM 1223 N N . ASN A 1 163 ? -18.432 12.475 28.055 1.00 91.38 163 ASN A N 1
ATOM 1224 C CA . ASN A 1 163 ? -18.646 13.109 26.754 1.00 91.38 163 ASN A CA 1
ATOM 1225 C C . ASN A 1 163 ? -17.979 12.312 25.623 1.00 91.38 163 ASN A C 1
ATOM 1227 O O . ASN A 1 163 ? -18.638 11.943 24.656 1.00 91.38 163 ASN A O 1
ATOM 1231 N N . VAL A 1 164 ? -16.694 11.983 25.775 1.00 92.56 164 VAL A N 1
ATOM 1232 C CA . VAL A 1 164 ? -15.928 11.246 24.760 1.00 92.56 164 VAL A CA 1
ATOM 1233 C C . VAL A 1 164 ? -16.492 9.847 24.532 1.00 92.56 164 VAL A C 1
ATOM 1235 O O . VAL A 1 164 ? -16.692 9.462 23.385 1.00 92.56 164 VAL A O 1
ATOM 1238 N N . GLU A 1 165 ? -16.799 9.093 25.589 1.00 94.38 165 GLU A N 1
ATOM 1239 C CA . GLU A 1 165 ? -17.367 7.746 25.454 1.00 94.38 165 GLU A CA 1
ATOM 1240 C C . GLU A 1 165 ? -18.740 7.774 24.759 1.00 94.38 165 GLU A C 1
ATOM 1242 O O . GLU A 1 165 ? -19.051 6.899 23.946 1.00 94.38 165 GLU A O 1
ATOM 1247 N N . SER A 1 166 ? -19.549 8.811 25.004 1.00 95.12 166 SER A N 1
ATOM 1248 C CA . SER A 1 166 ? -20.807 9.032 24.280 1.00 95.12 166 SER A CA 1
ATOM 1249 C C . SER A 1 166 ? -20.567 9.310 22.789 1.00 95.12 166 SER A C 1
ATOM 1251 O O . SER A 1 166 ? -21.188 8.681 21.928 1.00 95.12 166 SER A O 1
ATOM 1253 N N . LEU A 1 167 ? -19.604 10.181 22.462 1.00 94.94 167 LEU A N 1
ATOM 1254 C CA . LEU A 1 167 ? -19.231 10.495 21.078 1.00 94.94 167 LEU A CA 1
ATOM 1255 C C . LEU A 1 167 ? -18.698 9.268 20.328 1.00 94.94 167 LEU A C 1
ATOM 1257 O O . LEU A 1 167 ? -19.119 9.004 19.201 1.00 94.94 167 LEU A O 1
ATOM 1261 N N . VAL A 1 168 ? -17.818 8.482 20.954 1.00 96.31 168 VAL A N 1
ATOM 1262 C CA . VAL A 1 168 ? -17.295 7.236 20.376 1.00 96.31 168 VAL A CA 1
ATOM 1263 C C . VAL A 1 168 ? -18.424 6.226 20.175 1.00 96.31 168 VAL A C 1
ATOM 1265 O O . VAL A 1 168 ? -18.471 5.573 19.133 1.00 96.31 168 VAL A O 1
ATOM 1268 N N . THR A 1 169 ? -19.368 6.120 21.114 1.00 96.75 169 THR A N 1
ATOM 1269 C CA . THR A 1 169 ? -20.543 5.243 20.976 1.00 96.75 169 THR A CA 1
ATOM 1270 C C . THR A 1 169 ? -21.391 5.640 19.769 1.00 96.75 169 THR A C 1
ATOM 1272 O O . THR A 1 169 ? -21.708 4.794 18.931 1.00 96.75 169 THR A O 1
ATOM 1275 N N . SER A 1 170 ? -21.698 6.933 19.642 1.00 96.12 170 SER A N 1
ATOM 1276 C CA . SER A 1 170 ? -22.457 7.479 18.514 1.00 96.12 170 SER A CA 1
ATOM 1277 C C . SER A 1 170 ? -21.745 7.223 17.181 1.00 96.12 170 SER A C 1
ATOM 1279 O O . SER A 1 170 ? -22.319 6.635 16.264 1.00 96.12 170 SER A O 1
ATOM 1281 N N . LYS A 1 171 ? -20.448 7.546 17.099 1.00 97.12 171 LYS A N 1
ATOM 1282 C CA . LYS A 1 171 ? -19.654 7.348 15.880 1.00 97.12 171 LYS A CA 1
ATOM 1283 C C . LYS A 1 171 ? -19.489 5.867 15.521 1.00 97.12 171 LYS A C 1
ATOM 1285 O O . LYS A 1 171 ? -19.514 5.517 14.347 1.00 97.12 171 LYS A O 1
ATOM 1290 N N . THR A 1 172 ? -19.380 4.981 16.513 1.00 97.69 172 THR A N 1
ATOM 1291 C CA . THR A 1 172 ? -19.362 3.523 16.296 1.00 97.69 172 THR A CA 1
ATOM 1292 C C . THR A 1 172 ? -20.656 3.054 15.633 1.00 97.69 172 THR A C 1
ATOM 1294 O O . THR A 1 172 ? -20.613 2.246 14.708 1.00 97.69 172 THR A O 1
ATOM 1297 N N . ARG A 1 173 ? -21.811 3.569 16.069 1.00 97.62 173 ARG A N 1
ATOM 1298 C CA . ARG A 1 173 ? -23.103 3.253 15.452 1.00 97.62 173 ARG A CA 1
ATOM 1299 C C . ARG A 1 173 ? -23.198 3.783 14.019 1.00 97.62 173 ARG A C 1
ATOM 1301 O O . ARG A 1 173 ? -23.612 3.041 13.139 1.00 97.62 173 ARG A O 1
ATOM 1308 N N . GLU A 1 174 ? -22.753 5.012 13.772 1.00 97.31 174 GLU A N 1
ATOM 1309 C CA . GLU A 1 174 ? -22.722 5.603 12.425 1.00 97.31 174 GLU A CA 1
ATOM 1310 C C . GLU A 1 174 ? -21.869 4.777 11.448 1.00 97.31 174 GLU A C 1
ATOM 1312 O O . GLU A 1 174 ? -22.306 4.485 10.334 1.00 97.31 174 GLU A O 1
ATOM 1317 N N . VAL A 1 175 ? -20.672 4.353 11.875 1.00 97.69 175 VAL A N 1
ATOM 1318 C CA . VAL A 1 175 ? -19.795 3.481 11.076 1.00 97.69 175 VAL A CA 1
ATOM 1319 C C . VAL A 1 175 ? -20.483 2.152 10.780 1.00 97.69 175 VAL A C 1
ATOM 1321 O O . VAL A 1 175 ? -20.474 1.708 9.634 1.00 97.69 175 VAL A O 1
ATOM 1324 N N . ARG A 1 176 ? -21.119 1.545 11.787 1.00 98.00 176 ARG A N 1
ATOM 1325 C CA . ARG A 1 176 ? -21.866 0.295 11.633 1.00 98.00 176 ARG A CA 1
ATOM 1326 C C . ARG A 1 176 ? -22.936 0.405 10.549 1.00 98.00 176 ARG A C 1
ATOM 1328 O O . ARG A 1 176 ? -22.920 -0.350 9.584 1.00 98.00 176 ARG A O 1
ATOM 1335 N N . GLU A 1 177 ? -23.806 1.403 10.674 1.00 98.00 177 GLU A N 1
ATOM 1336 C CA . GLU A 1 177 ? -24.898 1.645 9.729 1.00 98.00 177 GLU A CA 1
ATOM 1337 C C . GLU A 1 177 ? -24.369 1.946 8.315 1.00 98.00 177 GLU A C 1
ATOM 1339 O O . GLU A 1 177 ? -24.989 1.572 7.319 1.00 98.00 177 GLU A O 1
ATOM 1344 N N . ALA A 1 178 ? -23.215 2.614 8.192 1.00 97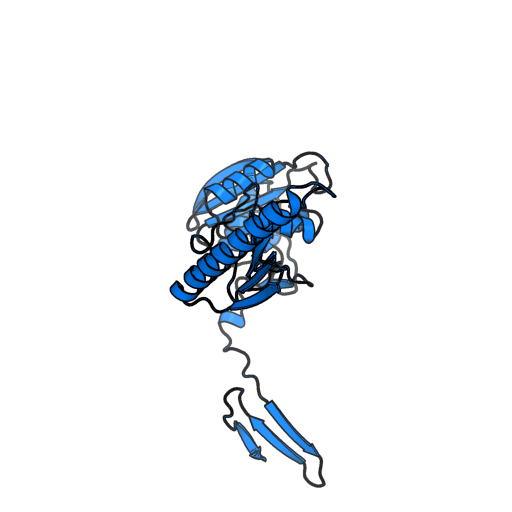.50 178 ALA A N 1
ATOM 1345 C CA . ALA A 1 178 ? -22.572 2.865 6.904 1.00 97.50 178 ALA A CA 1
ATOM 1346 C C . ALA A 1 178 ? -22.066 1.584 6.222 1.00 97.50 178 ALA A C 1
ATOM 1348 O O . ALA A 1 178 ? -22.238 1.447 5.007 1.00 97.50 178 ALA A O 1
ATOM 1349 N N . LEU A 1 179 ? -21.473 0.660 6.984 1.00 97.56 179 LEU A N 1
ATOM 1350 C CA . LEU A 1 179 ? -20.998 -0.632 6.481 1.00 97.56 179 LEU A CA 1
ATOM 1351 C C . LEU A 1 179 ? -22.166 -1.547 6.096 1.00 97.56 179 LEU A C 1
ATOM 1353 O O . LEU A 1 179 ? -22.192 -2.054 4.975 1.00 97.56 179 LEU A O 1
ATOM 1357 N N . GLU A 1 180 ? -23.170 -1.674 6.968 1.00 96.81 180 GLU A N 1
ATOM 1358 C CA . GLU A 1 180 ? -24.369 -2.491 6.730 1.00 96.81 180 GLU A CA 1
ATOM 1359 C C . GLU A 1 180 ? -25.132 -2.018 5.483 1.00 96.81 180 GLU A C 1
ATOM 1361 O O . GLU A 1 180 ? -25.476 -2.820 4.616 1.00 96.81 180 GLU A O 1
ATOM 1366 N N . ARG A 1 181 ? -25.308 -0.699 5.309 1.00 96.88 181 ARG A N 1
ATOM 1367 C CA . ARG A 1 181 ? -25.956 -0.116 4.117 1.00 96.88 181 ARG A CA 1
ATOM 1368 C C . ARG A 1 181 ? -25.223 -0.445 2.813 1.00 96.88 181 ARG A C 1
ATOM 1370 O O . ARG A 1 181 ? -25.825 -0.411 1.742 1.00 96.88 181 ARG A O 1
ATOM 1377 N N . ARG A 1 182 ? -23.918 -0.713 2.882 1.00 95.44 182 ARG A N 1
ATOM 1378 C CA . ARG A 1 182 ? -23.080 -1.087 1.734 1.00 95.44 182 ARG A CA 1
ATOM 1379 C C . ARG A 1 182 ? -22.887 -2.599 1.599 1.00 95.44 182 ARG A C 1
ATOM 1381 O O . ARG A 1 182 ? -22.227 -3.004 0.646 1.00 95.44 182 ARG A O 1
ATOM 1388 N N . GLY A 1 183 ? -23.459 -3.403 2.500 1.00 95.38 183 GLY A N 1
ATOM 1389 C CA . GLY A 1 183 ? -23.304 -4.857 2.510 1.00 95.38 183 GLY A CA 1
ATOM 1390 C C . GLY A 1 183 ? -21.857 -5.300 2.735 1.00 95.38 183 GLY A C 1
ATOM 1391 O O . GLY A 1 183 ? -21.414 -6.256 2.109 1.00 95.38 183 GLY A O 1
ATOM 1392 N N . LEU A 1 184 ? -21.095 -4.554 3.541 1.00 95.75 184 LEU A N 1
ATOM 1393 C CA . LEU A 1 184 ? -19.719 -4.903 3.888 1.00 95.75 184 LEU A CA 1
ATOM 1394 C C . LEU A 1 184 ? -19.704 -5.674 5.206 1.00 95.75 184 LEU A C 1
ATOM 1396 O O . LEU A 1 184 ? -20.065 -5.112 6.239 1.00 95.75 184 LEU A O 1
ATOM 1400 N N . ASP A 1 185 ? -19.246 -6.923 5.165 1.00 96.06 185 ASP A N 1
ATOM 1401 C CA . ASP A 1 185 ? -19.099 -7.762 6.353 1.00 96.06 185 ASP A CA 1
ATOM 1402 C C . ASP A 1 185 ? -17.919 -7.300 7.219 1.00 96.06 185 ASP A C 1
ATOM 1404 O O . ASP A 1 185 ? -16.874 -6.864 6.714 1.00 96.06 185 ASP A O 1
ATOM 1408 N N . TYR A 1 186 ? -18.079 -7.396 8.539 1.00 97.81 186 TYR A N 1
ATOM 1409 C CA . TYR A 1 186 ? -17.050 -7.012 9.498 1.00 97.81 186 TYR A CA 1
ATOM 1410 C C . TYR A 1 186 ? -17.199 -7.730 10.842 1.00 97.81 186 TYR A C 1
ATOM 1412 O O . TYR A 1 186 ? -18.308 -8.049 11.272 1.00 97.81 186 TYR A O 1
ATOM 1420 N N . ASP A 1 187 ? -16.086 -7.837 11.564 1.00 97.81 187 ASP A N 1
ATOM 1421 C CA . ASP A 1 187 ? -16.082 -8.076 13.008 1.00 97.81 187 ASP A CA 1
ATOM 1422 C C . ASP A 1 187 ? -15.968 -6.761 13.771 1.00 97.81 187 ASP A C 1
ATOM 1424 O O . ASP A 1 187 ? -15.236 -5.856 13.366 1.00 97.81 187 ASP A O 1
ATOM 1428 N N . LEU A 1 188 ? -16.663 -6.650 14.904 1.00 97.81 188 LEU A N 1
ATOM 1429 C CA . LEU A 1 188 ? -16.613 -5.476 15.773 1.00 97.81 188 LEU A CA 1
ATOM 1430 C C . LEU A 1 188 ? -16.094 -5.845 17.165 1.00 97.81 188 LEU A C 1
ATOM 1432 O O . LEU A 1 188 ? -16.756 -6.542 17.933 1.00 97.81 188 LEU A O 1
ATOM 1436 N N . PHE A 1 189 ? -14.957 -5.261 17.531 1.00 98.06 189 PHE A N 1
ATOM 1437 C CA . PHE A 1 189 ? -14.369 -5.342 18.863 1.00 98.06 189 PHE A CA 1
ATOM 1438 C C . PHE A 1 189 ? -14.598 -4.029 19.610 1.00 98.06 189 PHE A C 1
ATOM 1440 O O . PHE A 1 189 ? -14.265 -2.954 19.111 1.00 98.06 189 PHE A O 1
ATOM 1447 N N . VAL A 1 190 ? -15.156 -4.102 20.819 1.00 97.25 190 VAL A N 1
ATOM 1448 C CA . VAL A 1 190 ? -15.515 -2.925 21.623 1.00 97.25 190 VAL A CA 1
ATOM 1449 C C . VAL A 1 190 ? -14.829 -2.989 22.979 1.00 97.25 190 VAL A C 1
ATOM 1451 O O . VAL A 1 190 ? -15.005 -3.948 23.727 1.00 97.25 190 VAL A O 1
ATOM 1454 N N . THR A 1 191 ? -14.115 -1.926 23.332 1.00 96.75 191 THR A N 1
ATOM 1455 C CA . THR A 1 191 ? -13.636 -1.678 24.693 1.00 96.75 191 THR A CA 1
ATOM 1456 C C . THR A 1 191 ? -14.663 -0.808 25.411 1.00 96.75 191 THR A C 1
ATOM 1458 O O . THR A 1 191 ? -14.902 0.336 25.013 1.00 96.75 191 THR A O 1
ATOM 1461 N N . ARG A 1 192 ? -15.306 -1.353 26.450 1.00 94.38 192 ARG A N 1
ATOM 1462 C CA . ARG A 1 192 ? -16.299 -0.623 27.249 1.00 94.38 192 ARG A CA 1
ATOM 1463 C C . ARG A 1 192 ? -15.611 0.211 28.325 1.00 94.38 192 ARG A C 1
ATOM 1465 O O . ARG A 1 192 ? -14.786 -0.308 29.070 1.00 94.38 192 ARG A O 1
ATOM 1472 N N . GLY A 1 193 ? -15.983 1.483 28.390 1.00 90.50 193 GLY A N 1
ATOM 1473 C CA . GLY A 1 193 ? -15.671 2.373 29.498 1.00 90.50 193 GLY A CA 1
ATOM 1474 C C . GLY A 1 193 ? -16.789 2.375 30.544 1.00 90.50 193 GLY A C 1
ATOM 1475 O O . GLY A 1 193 ? -17.687 1.530 30.533 1.00 90.50 193 GLY A O 1
ATOM 1476 N N . ARG A 1 194 ? -16.739 3.343 31.463 1.00 89.19 194 ARG A N 1
ATOM 1477 C CA . ARG A 1 194 ? -17.720 3.475 32.557 1.00 89.19 194 ARG A CA 1
ATOM 1478 C C . ARG A 1 194 ? -19.061 4.044 32.078 1.00 89.19 194 ARG A C 1
ATOM 1480 O O . ARG A 1 194 ? -20.089 3.793 32.699 1.00 89.19 194 ARG A O 1
ATOM 1487 N N . PHE A 1 195 ? -19.045 4.831 31.009 1.00 88.62 195 PHE A N 1
ATOM 1488 C CA . PHE A 1 195 ? -20.167 5.620 30.505 1.00 88.62 195 PHE A CA 1
ATOM 1489 C C . PHE A 1 195 ? -20.587 5.244 29.076 1.00 88.62 195 PHE A C 1
ATOM 1491 O O . PHE A 1 195 ? -21.609 5.734 28.601 1.00 88.62 195 PHE A O 1
ATOM 1498 N N . GLY A 1 196 ? -19.829 4.389 28.392 1.00 92.88 196 GLY A N 1
ATOM 1499 C CA . GLY A 1 196 ? -20.140 3.928 27.045 1.00 92.88 196 GLY A CA 1
ATOM 1500 C C . GLY A 1 196 ? -18.992 3.145 26.418 1.00 92.88 196 GLY A C 1
ATOM 1501 O O . GLY A 1 196 ? -18.329 2.335 27.067 1.00 92.88 196 GLY A O 1
ATOM 1502 N N . ILE A 1 197 ? -18.772 3.363 25.126 1.00 95.06 197 ILE A N 1
ATOM 1503 C CA . ILE A 1 197 ? -17.649 2.785 24.388 1.00 95.06 197 ILE A CA 1
ATOM 1504 C C . ILE A 1 197 ? -16.436 3.708 24.518 1.00 95.06 197 ILE A C 1
ATOM 1506 O O . ILE A 1 197 ? -16.493 4.858 24.103 1.00 95.06 197 ILE A O 1
ATOM 1510 N N . GLU A 1 198 ? -15.317 3.199 25.036 1.00 93.31 198 GLU A N 1
ATOM 1511 C CA . GLU A 1 198 ? -14.045 3.937 25.026 1.00 93.31 198 GLU A CA 1
ATOM 1512 C C . GLU A 1 198 ? -13.370 3.859 23.650 1.00 93.31 198 GLU A C 1
ATOM 1514 O O . GLU A 1 198 ? -12.784 4.830 23.161 1.00 93.31 198 GLU A O 1
ATOM 1519 N N . ARG A 1 199 ? -13.440 2.682 23.023 1.00 95.88 199 ARG A N 1
ATOM 1520 C CA . ARG A 1 199 ? -12.827 2.402 21.727 1.00 95.88 199 ARG A CA 1
ATOM 1521 C C . ARG A 1 199 ? -13.591 1.304 21.005 1.00 95.88 199 ARG A C 1
ATOM 1523 O O . ARG A 1 199 ? -14.002 0.326 21.626 1.00 95.88 199 ARG A O 1
ATOM 1530 N N . SER A 1 200 ? -13.717 1.429 19.692 1.00 97.81 200 SER A N 1
ATOM 1531 C CA . SER A 1 200 ? -14.186 0.349 18.829 1.00 97.81 200 SER A CA 1
ATOM 1532 C C . SER A 1 200 ? -13.230 0.113 17.667 1.00 97.81 200 SER A C 1
ATOM 1534 O O . SER A 1 200 ? -12.557 1.028 17.186 1.00 97.81 200 SER A O 1
ATOM 1536 N N . VAL A 1 201 ? -13.136 -1.145 17.246 1.00 98.38 201 VAL A N 1
ATOM 1537 C CA . VAL A 1 201 ? -12.369 -1.569 16.077 1.00 98.38 201 VAL A CA 1
ATOM 1538 C C . VAL A 1 201 ? -13.250 -2.452 15.223 1.00 98.38 201 VAL A C 1
ATOM 1540 O O . VAL A 1 201 ? -13.697 -3.500 15.681 1.00 98.38 201 VAL A O 1
ATOM 1543 N N . PHE A 1 202 ? -13.458 -2.036 13.984 1.00 98.44 202 PHE A N 1
ATOM 1544 C CA . PHE A 1 202 ? -14.049 -2.864 12.950 1.00 98.44 202 PHE A CA 1
ATOM 1545 C C . PHE A 1 202 ? -12.923 -3.511 12.153 1.00 98.44 202 PHE A C 1
ATOM 1547 O O . PHE A 1 202 ? -12.019 -2.803 11.706 1.00 98.44 202 PHE A O 1
ATOM 1554 N N . VAL A 1 203 ? -12.977 -4.824 11.968 1.00 97.56 203 VAL A N 1
ATOM 1555 C CA . VAL A 1 203 ? -12.173 -5.545 10.977 1.00 97.56 203 VAL A CA 1
ATOM 1556 C C . VAL A 1 203 ? -13.101 -5.832 9.812 1.00 97.56 203 VAL A C 1
ATOM 1558 O O . VAL A 1 203 ? -13.948 -6.710 9.901 1.00 97.56 203 VAL A O 1
ATOM 1561 N N . VAL A 1 204 ? -13.006 -5.018 8.764 1.00 97.62 204 VAL A N 1
ATOM 1562 C CA . VAL A 1 204 ? -13.877 -5.108 7.591 1.00 97.62 204 VAL A CA 1
ATOM 1563 C C . VAL A 1 204 ? -13.232 -6.035 6.575 1.00 97.62 204 VAL A C 1
ATOM 1565 O O . VAL A 1 204 ? -12.083 -5.808 6.186 1.00 97.62 204 VAL A O 1
ATOM 1568 N N . TYR A 1 205 ? -13.987 -7.019 6.090 1.00 95.38 205 TYR A N 1
ATOM 1569 C CA . TYR A 1 205 ? -13.546 -7.999 5.093 1.00 95.38 205 TYR A CA 1
ATOM 1570 C C . TYR A 1 205 ? -13.544 -7.422 3.671 1.00 95.38 205 TYR A C 1
ATOM 1572 O O . TYR A 1 205 ? -14.077 -7.994 2.720 1.00 95.38 205 TYR A O 1
ATOM 1580 N N . ALA A 1 206 ? -12.969 -6.231 3.531 1.00 92.75 206 ALA A N 1
ATOM 1581 C CA . ALA A 1 206 ? -12.819 -5.542 2.268 1.00 92.75 206 ALA A CA 1
ATOM 1582 C C . ALA A 1 206 ? -11.535 -4.698 2.250 1.00 92.75 206 ALA A C 1
ATOM 1584 O O . ALA A 1 206 ? -11.136 -4.141 3.282 1.00 92.75 206 ALA A O 1
ATOM 1585 N N . PRO A 1 207 ? -10.900 -4.553 1.074 1.00 90.69 207 PRO A N 1
ATOM 1586 C CA . PRO A 1 207 ? -9.731 -3.701 0.911 1.00 90.69 207 PRO A CA 1
ATOM 1587 C C . PRO A 1 207 ? -10.088 -2.213 1.037 1.00 90.69 207 PRO A C 1
ATOM 1589 O O . PRO A 1 207 ? -11.245 -1.801 0.895 1.00 90.69 207 PRO A O 1
ATOM 1592 N N . ARG A 1 208 ? -9.066 -1.390 1.300 1.00 89.00 208 ARG A N 1
ATOM 1593 C CA . ARG A 1 208 ? -9.217 0.029 1.661 1.00 89.00 208 ARG A CA 1
ATOM 1594 C C . ARG A 1 208 ? -9.981 0.850 0.621 1.00 89.00 208 ARG A C 1
ATOM 1596 O O . ARG A 1 208 ? -10.693 1.788 0.998 1.00 89.00 208 ARG A O 1
ATOM 1603 N N . ASP A 1 209 ? -9.840 0.505 -0.653 1.00 86.62 209 ASP A N 1
ATOM 1604 C CA . ASP A 1 209 ? -10.470 1.178 -1.787 1.00 86.62 209 ASP A CA 1
ATOM 1605 C C . ASP A 1 209 ? -11.995 1.054 -1.786 1.00 86.62 209 ASP A C 1
ATOM 1607 O O . ASP A 1 209 ? -12.702 2.006 -2.121 1.00 86.62 209 ASP A O 1
ATOM 1611 N N . LYS A 1 210 ? -12.525 -0.076 -1.308 1.00 89.31 210 LYS A N 1
ATOM 1612 C CA . LYS A 1 210 ? -13.972 -0.298 -1.170 1.00 89.31 210 LYS A CA 1
ATOM 1613 C C . LYS A 1 210 ? -14.607 0.534 -0.062 1.00 89.31 210 LYS A C 1
ATOM 1615 O O . LYS A 1 210 ? -15.818 0.736 -0.074 1.00 89.31 210 LYS A O 1
ATOM 1620 N N . LEU A 1 211 ? -13.801 1.044 0.868 1.00 90.38 211 LEU A N 1
ATOM 1621 C CA . LEU A 1 211 ? -14.259 1.903 1.956 1.00 90.38 211 LEU A CA 1
ATOM 1622 C C . LEU A 1 211 ? -14.211 3.399 1.597 1.00 90.38 211 LEU A C 1
ATOM 1624 O O . LEU A 1 211 ? -14.669 4.228 2.391 1.00 90.38 211 LEU A O 1
ATOM 1628 N N . TYR A 1 212 ? -13.674 3.787 0.431 1.00 87.88 212 TYR A N 1
ATOM 1629 C CA . TYR A 1 212 ? -13.682 5.190 0.008 1.00 87.88 212 TYR A CA 1
ATOM 1630 C C . TYR A 1 212 ? -15.118 5.713 -0.127 1.00 87.88 212 TYR A C 1
ATOM 1632 O O . TYR A 1 212 ? -15.968 5.121 -0.785 1.00 87.88 212 TYR A O 1
ATOM 1640 N N . GLY A 1 213 ? -15.402 6.830 0.547 1.00 87.12 213 GLY A N 1
ATOM 1641 C CA . GLY A 1 213 ? -16.740 7.426 0.590 1.00 87.12 213 GLY A CA 1
ATOM 1642 C C . GLY A 1 213 ? -17.756 6.697 1.480 1.00 87.12 213 GLY A C 1
ATOM 1643 O O . GLY A 1 213 ? -18.846 7.229 1.670 1.00 87.12 213 GLY A O 1
ATOM 1644 N N . VAL A 1 214 ? -17.415 5.534 2.051 1.00 91.75 214 VAL A N 1
ATOM 1645 C CA . VAL A 1 214 ? -18.261 4.818 3.023 1.00 91.75 214 VAL A CA 1
ATOM 1646 C C . VAL A 1 214 ? -17.983 5.326 4.431 1.00 91.75 214 VAL A C 1
ATOM 1648 O O . VAL A 1 214 ? -18.889 5.792 5.114 1.00 91.75 214 VAL A O 1
ATOM 1651 N N . VAL A 1 215 ? -16.711 5.298 4.835 1.00 91.69 215 VAL A N 1
ATOM 1652 C CA . VAL A 1 215 ? -16.253 5.818 6.125 1.00 91.69 215 VAL A CA 1
ATOM 1653 C C . VAL A 1 215 ? -15.120 6.796 5.872 1.00 91.69 215 VAL A C 1
ATOM 1655 O O . VAL A 1 215 ? -14.098 6.454 5.269 1.00 91.69 215 VAL A O 1
ATOM 1658 N N . LYS A 1 216 ? -15.311 8.041 6.309 1.00 89.00 216 LYS A N 1
ATOM 1659 C CA . LYS A 1 216 ? -14.292 9.083 6.192 1.00 89.00 216 LYS A CA 1
ATOM 1660 C C . LYS A 1 216 ? -13.397 9.058 7.433 1.00 89.00 216 LYS A C 1
ATOM 1662 O O . LYS A 1 216 ? -13.935 9.051 8.542 1.00 89.00 216 LYS A O 1
ATOM 1667 N N . PRO A 1 217 ? -12.062 9.067 7.268 1.00 89.56 217 PRO A N 1
ATOM 1668 C CA . PRO A 1 217 ? -11.165 9.352 8.375 1.00 89.56 217 PRO A CA 1
ATOM 1669 C C . PRO A 1 217 ? -11.530 10.695 9.012 1.00 89.56 217 PRO A C 1
ATOM 1671 O O . PRO A 1 217 ? -11.897 11.641 8.313 1.00 89.56 217 PRO A O 1
ATOM 1674 N N . LEU A 1 218 ? -11.436 10.760 10.332 1.00 89.81 218 LEU A N 1
ATOM 1675 C CA . LEU A 1 218 ? -11.738 11.945 11.124 1.00 89.81 218 LEU A CA 1
ATOM 1676 C C . LEU A 1 218 ? -10.655 12.082 12.184 1.00 89.81 218 LEU A C 1
ATOM 1678 O O . LEU A 1 218 ? -10.349 11.117 12.878 1.00 89.81 218 LEU A O 1
ATOM 1682 N N . HIS A 1 219 ? -10.105 13.275 12.336 1.00 88.69 219 HIS A N 1
ATOM 1683 C CA . HIS A 1 219 ? -9.278 13.608 13.483 1.00 88.69 219 HIS A CA 1
ATOM 1684 C C . HIS A 1 219 ? -9.835 14.896 14.072 1.00 88.69 219 HIS A C 1
ATOM 1686 O O . HIS A 1 219 ? -9.655 15.971 13.507 1.00 88.69 219 HIS A O 1
ATOM 1692 N N . ASP A 1 220 ? -10.600 14.745 15.144 1.00 86.50 220 ASP A N 1
ATOM 1693 C CA . ASP A 1 220 ? -11.192 15.834 15.904 1.00 86.50 220 ASP A CA 1
ATOM 1694 C C . ASP A 1 220 ? -10.536 15.878 17.292 1.00 86.50 220 ASP A C 1
ATOM 1696 O O . ASP A 1 220 ? -9.879 14.932 17.734 1.00 86.50 220 ASP A O 1
ATOM 1700 N N . HIS A 1 221 ? -10.716 16.982 18.000 1.00 84.38 221 HIS A N 1
ATOM 1701 C CA . HIS A 1 221 ? -10.123 17.213 19.309 1.00 84.38 221 HIS A CA 1
ATOM 1702 C C . HIS A 1 221 ? -10.528 16.146 20.346 1.00 84.38 221 HIS A C 1
ATOM 1704 O O . HIS A 1 221 ? -9.714 15.733 21.179 1.00 84.38 221 HIS A O 1
ATOM 1710 N N . ASP A 1 222 ? -11.77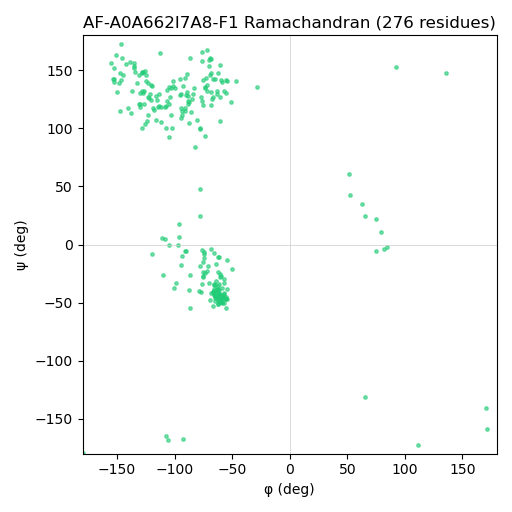9 15.677 20.291 1.00 89.19 222 ASP A N 1
ATOM 1711 C CA . ASP A 1 222 ? -12.326 14.724 21.261 1.00 89.19 222 ASP A CA 1
ATOM 1712 C C . ASP A 1 222 ? -12.309 13.271 20.766 1.00 89.19 222 ASP A C 1
ATOM 1714 O O . ASP A 1 222 ? -12.087 12.355 21.566 1.00 89.19 222 ASP A O 1
ATOM 1718 N N . ILE A 1 223 ? -12.484 13.038 19.460 1.00 93.62 223 ILE A N 1
ATOM 1719 C CA . ILE A 1 223 ? -12.535 11.700 18.854 1.00 93.62 223 ILE A CA 1
ATOM 1720 C C . ILE A 1 223 ? -11.705 11.613 17.574 1.00 93.62 223 ILE A C 1
ATOM 1722 O O . ILE A 1 223 ? -11.513 12.590 16.861 1.00 93.62 223 ILE A O 1
ATOM 1726 N N . GLN A 1 224 ? -11.287 10.403 17.228 1.00 95.38 224 GLN A N 1
ATOM 1727 C CA . GLN A 1 224 ? -10.672 10.106 15.942 1.00 95.38 224 GLN A CA 1
ATOM 1728 C C . GLN A 1 224 ? -11.249 8.826 15.335 1.00 95.38 224 GLN A C 1
ATOM 1730 O O . GLN A 1 224 ? -11.617 7.887 16.045 1.00 95.38 224 GLN A O 1
ATOM 1735 N N . VAL A 1 225 ? -11.292 8.796 14.006 1.00 96.31 225 VAL A N 1
ATOM 1736 C CA . VAL A 1 225 ? -11.622 7.649 13.165 1.00 96.31 225 VAL A CA 1
ATOM 1737 C C . VAL A 1 225 ? -10.443 7.418 12.226 1.00 96.31 225 VAL A C 1
ATOM 1739 O O . VAL A 1 225 ? -10.196 8.222 11.325 1.00 96.31 225 VAL A O 1
ATOM 1742 N N . ARG A 1 226 ? -9.721 6.315 12.418 1.00 94.06 226 ARG A N 1
ATOM 1743 C CA . ARG A 1 226 ? -8.644 5.870 11.519 1.00 94.06 226 ARG A CA 1
ATOM 1744 C C . ARG A 1 226 ? -9.168 4.745 10.636 1.00 94.06 226 ARG A C 1
ATOM 1746 O O . ARG A 1 226 ? -9.862 3.865 11.135 1.00 94.06 226 ARG A O 1
ATOM 1753 N N . VAL A 1 227 ? -8.859 4.780 9.342 1.00 93.69 227 VAL A N 1
ATOM 1754 C CA . VAL A 1 227 ? -9.252 3.744 8.371 1.00 93.69 227 VAL A CA 1
ATOM 1755 C C . VAL A 1 227 ? -7.996 3.259 7.665 1.00 93.69 227 VAL A C 1
ATOM 1757 O O . VAL A 1 227 ? -7.467 3.956 6.798 1.00 93.69 227 VAL A O 1
ATOM 1760 N N . GLU A 1 228 ? -7.518 2.084 8.053 1.00 91.38 228 GLU A N 1
ATOM 1761 C CA . GLU A 1 228 ? -6.170 1.610 7.742 1.00 91.38 228 GLU A CA 1
ATOM 1762 C C . GLU A 1 228 ? -6.218 0.195 7.171 1.00 91.38 228 GLU A C 1
ATOM 1764 O O . GLU A 1 228 ? -6.871 -0.670 7.761 1.00 91.38 228 GLU A O 1
ATOM 1769 N N . PRO A 1 229 ? -5.556 -0.074 6.033 1.00 91.75 229 PRO A N 1
ATOM 1770 C CA . PRO A 1 229 ? -5.417 -1.443 5.550 1.00 91.75 229 PRO A CA 1
ATOM 1771 C C . PRO A 1 229 ? -4.636 -2.280 6.572 1.00 91.75 229 PRO A C 1
ATOM 1773 O O . PRO A 1 229 ? -3.740 -1.777 7.255 1.00 91.75 229 PRO A O 1
ATOM 1776 N N . ILE A 1 230 ? -4.952 -3.567 6.680 1.00 91.25 230 ILE A N 1
ATOM 1777 C CA . ILE A 1 230 ? -4.165 -4.464 7.527 1.00 91.25 230 ILE A CA 1
ATOM 1778 C C . ILE A 1 230 ? -2.857 -4.784 6.809 1.00 91.25 230 ILE A C 1
ATOM 1780 O O . ILE A 1 230 ? -2.865 -5.323 5.708 1.00 91.25 230 ILE A O 1
ATOM 1784 N N . ALA A 1 231 ? -1.726 -4.447 7.427 1.00 90.38 231 ALA A N 1
ATOM 1785 C CA . ALA A 1 231 ? -0.418 -4.837 6.923 1.00 90.38 231 ALA A CA 1
ATOM 1786 C C . ALA A 1 231 ? -0.279 -6.365 6.938 1.00 90.38 231 ALA A C 1
ATOM 1788 O O . ALA A 1 231 ? -0.521 -7.009 7.961 1.00 90.38 231 ALA A O 1
ATOM 1789 N N . ARG A 1 232 ? 0.140 -6.929 5.806 1.00 90.81 232 ARG A N 1
ATOM 1790 C CA . ARG A 1 232 ? 0.521 -8.339 5.708 1.00 90.81 232 ARG A CA 1
ATOM 1791 C C . ARG A 1 232 ? 1.850 -8.546 6.420 1.00 90.81 232 ARG A C 1
ATOM 1793 O O . ARG A 1 232 ? 2.735 -7.728 6.218 1.00 90.81 232 ARG A O 1
ATOM 1800 N N . GLN A 1 233 ? 2.020 -9.615 7.197 1.00 86.50 233 GLN A N 1
ATOM 1801 C CA . GLN A 1 233 ? 3.295 -9.883 7.881 1.00 86.50 233 GLN A CA 1
ATOM 1802 C C . GLN A 1 233 ? 4.441 -10.092 6.883 1.00 86.50 233 GLN A C 1
ATOM 1804 O O . GLN A 1 233 ? 5.426 -9.358 6.943 1.00 86.50 233 GLN A O 1
ATOM 1809 N N . ASP A 1 234 ? 4.240 -10.980 5.906 1.00 89.00 234 ASP A N 1
ATOM 1810 C CA . ASP A 1 234 ? 5.234 -11.334 4.890 1.00 89.00 234 ASP A CA 1
ATOM 1811 C C . ASP A 1 234 ? 4.814 -10.841 3.495 1.00 89.00 234 ASP A C 1
ATOM 1813 O O . ASP A 1 234 ? 3.906 -11.414 2.885 1.00 89.00 234 ASP A O 1
ATOM 1817 N N . PRO A 1 235 ? 5.423 -9.769 2.957 1.00 89.38 235 PRO A N 1
ATOM 1818 C CA . PRO A 1 235 ? 5.138 -9.311 1.603 1.00 89.38 235 PRO A CA 1
ATOM 1819 C C . PRO A 1 235 ? 5.447 -10.387 0.565 1.00 89.38 235 PRO A C 1
ATOM 1821 O O . PRO A 1 235 ? 6.456 -11.083 0.651 1.00 89.38 235 PRO A O 1
ATOM 1824 N N . VAL A 1 236 ? 4.599 -10.485 -0.455 1.00 91.62 236 VAL A N 1
ATOM 1825 C CA . VAL A 1 236 ? 4.767 -11.458 -1.543 1.00 91.62 236 VAL A CA 1
ATOM 1826 C C . VAL A 1 236 ? 4.637 -10.777 -2.892 1.00 91.62 236 VAL A C 1
ATOM 1828 O O . VAL A 1 236 ? 3.834 -9.855 -3.058 1.00 91.62 236 VAL A O 1
ATOM 1831 N N . PHE A 1 237 ? 5.395 -11.271 -3.865 1.00 93.00 237 PHE A N 1
ATOM 1832 C CA . PHE A 1 237 ? 5.247 -10.886 -5.261 1.00 93.00 237 PHE A CA 1
ATOM 1833 C C . PHE A 1 237 ? 4.224 -11.796 -5.942 1.00 93.00 237 PHE A C 1
ATOM 1835 O O . PHE A 1 237 ? 4.361 -13.017 -5.939 1.00 93.00 237 PHE A O 1
ATOM 1842 N N . ILE A 1 238 ? 3.186 -11.201 -6.529 1.00 92.44 238 ILE A N 1
ATOM 1843 C CA . ILE A 1 238 ? 2.160 -11.918 -7.293 1.00 92.44 238 ILE A CA 1
ATOM 1844 C C . ILE A 1 238 ? 2.243 -11.489 -8.763 1.00 92.44 238 ILE A C 1
ATOM 1846 O O . ILE A 1 238 ? 2.010 -10.315 -9.055 1.00 92.44 238 ILE A O 1
ATOM 1850 N N . PRO A 1 239 ? 2.519 -12.402 -9.712 1.00 92.81 239 PRO A N 1
ATOM 1851 C CA . PRO A 1 239 ? 2.593 -12.065 -11.134 1.00 92.81 239 PRO A CA 1
ATOM 1852 C C . PRO A 1 239 ? 1.305 -11.424 -11.663 1.00 92.81 239 PRO A C 1
ATOM 1854 O O . PRO A 1 239 ? 0.208 -11.950 -11.456 1.00 92.81 239 PRO A O 1
ATOM 1857 N N . LEU A 1 240 ? 1.439 -10.315 -12.397 1.00 90.25 240 LEU A N 1
ATOM 1858 C CA . LEU A 1 240 ? 0.311 -9.565 -12.962 1.00 90.25 240 LEU A CA 1
ATOM 1859 C C . LEU A 1 240 ? -0.434 -10.367 -14.034 1.00 90.25 240 LEU A C 1
ATOM 1861 O O . LEU A 1 240 ? -1.653 -10.555 -13.967 1.00 90.25 240 LEU A O 1
ATOM 1865 N N . SER A 1 241 ? 0.315 -10.867 -15.016 1.00 77.50 241 SER A N 1
ATOM 1866 C CA . SER A 1 241 ? -0.153 -11.836 -16.001 1.00 77.50 241 SER A CA 1
ATOM 1867 C C . SER A 1 241 ? 0.422 -13.178 -15.637 1.00 77.50 241 SER A C 1
ATOM 1869 O O . SER A 1 241 ? 1.519 -13.544 -16.048 1.00 77.50 241 SER A O 1
ATOM 1871 N N . SER A 1 242 ? -0.324 -13.946 -14.860 1.00 50.38 242 SER A N 1
ATOM 1872 C CA . SER A 1 242 ? 0.040 -15.339 -14.723 1.00 50.38 242 SER A CA 1
ATOM 1873 C C . SER A 1 242 ? -0.203 -16.047 -16.066 1.00 50.38 242 SER A C 1
ATOM 1875 O O . SER A 1 242 ? -1.321 -15.962 -16.590 1.00 50.38 242 SER A O 1
ATOM 1877 N N . PRO A 1 243 ? 0.749 -16.837 -16.602 1.00 45.62 243 PRO A N 1
ATOM 1878 C CA . PRO A 1 243 ? 0.426 -17.883 -17.578 1.00 45.62 243 PRO A CA 1
ATOM 1879 C C . PRO A 1 243 ? -0.720 -18.784 -17.071 1.00 45.62 243 PRO A C 1
ATOM 1881 O O . PRO A 1 243 ? -1.451 -19.392 -17.852 1.00 45.62 243 PRO A O 1
ATOM 1884 N N . TRP A 1 244 ? -0.938 -18.805 -15.748 1.00 38.44 244 TRP A N 1
ATOM 1885 C CA . TRP A 1 244 ? -2.019 -19.501 -15.065 1.00 38.44 244 TRP A CA 1
ATOM 1886 C C . TRP A 1 244 ? -3.397 -18.858 -15.189 1.00 38.44 244 TRP A C 1
ATOM 1888 O O . TRP A 1 244 ? -4.371 -19.495 -14.812 1.00 38.44 244 TRP A O 1
ATOM 1898 N N . ARG A 1 245 ? -3.554 -17.665 -15.781 1.00 40.34 245 ARG A N 1
ATOM 1899 C CA . ARG A 1 245 ? -4.904 -17.160 -16.111 1.00 40.34 245 ARG A CA 1
ATOM 1900 C C . ARG A 1 245 ? -5.611 -18.011 -17.181 1.00 40.34 245 ARG A C 1
ATOM 1902 O O . ARG A 1 245 ? -6.792 -17.799 -17.432 1.00 40.34 245 ARG A O 1
ATOM 1909 N N . ARG A 1 246 ? -4.904 -18.986 -17.779 1.00 39.91 246 ARG A N 1
ATOM 1910 C CA . ARG A 1 246 ? -5.434 -20.028 -18.677 1.00 39.91 246 ARG A CA 1
ATOM 1911 C C . ARG A 1 246 ? -5.416 -21.451 -18.105 1.00 39.91 246 ARG A C 1
ATOM 1913 O O . ARG A 1 246 ? -5.777 -22.379 -18.822 1.00 39.91 246 ARG A O 1
ATOM 1920 N N . ARG A 1 247 ? -5.044 -21.656 -16.840 1.00 44.72 247 ARG A N 1
ATOM 1921 C CA . ARG A 1 247 ? -5.299 -22.931 -16.163 1.00 44.72 247 ARG A CA 1
ATOM 1922 C C . ARG A 1 247 ? -6.390 -22.699 -15.138 1.00 44.72 247 ARG A C 1
ATOM 1924 O O . ARG A 1 247 ? -6.249 -21.881 -14.238 1.00 44.72 247 ARG A O 1
ATOM 1931 N N . THR A 1 248 ? -7.497 -23.400 -15.341 1.00 48.66 248 THR A N 1
ATOM 1932 C CA . THR A 1 248 ? -8.550 -23.662 -14.361 1.00 48.66 248 THR A CA 1
ATOM 1933 C C . THR A 1 248 ? -7.959 -23.669 -12.946 1.00 48.66 248 THR A C 1
ATOM 1935 O O . THR A 1 248 ? -6.887 -24.261 -12.777 1.00 48.66 248 THR A O 1
ATOM 1938 N N . PRO A 1 249 ? -8.595 -23.024 -11.946 1.00 51.34 249 PRO A N 1
ATOM 1939 C CA . PRO A 1 249 ? -8.081 -23.023 -10.578 1.00 51.34 249 PRO A CA 1
ATOM 1940 C C . PRO A 1 249 ? -7.686 -24.449 -10.169 1.00 51.34 249 PRO A C 1
ATOM 1942 O O . PRO A 1 249 ? -8.396 -25.387 -10.560 1.00 51.34 249 PRO A O 1
ATOM 1945 N N . PRO A 1 250 ? -6.568 -24.638 -9.440 1.00 54.75 250 PRO A N 1
ATOM 1946 C CA . PRO A 1 250 ? -6.173 -25.964 -8.987 1.00 54.75 250 PRO A CA 1
ATOM 1947 C C . PRO A 1 250 ? -7.376 -26.608 -8.298 1.00 54.75 250 PRO A C 1
ATOM 1949 O O . PRO A 1 250 ? -7.987 -26.027 -7.399 1.00 54.75 250 PRO A O 1
ATOM 1952 N N . ARG A 1 251 ? -7.791 -27.778 -8.792 1.00 70.00 251 ARG A N 1
ATOM 1953 C CA . ARG A 1 251 ? -8.903 -28.520 -8.198 1.00 70.00 251 ARG A CA 1
ATOM 1954 C C . ARG A 1 251 ? -8.376 -29.119 -6.900 1.00 70.00 251 ARG A C 1
ATOM 1956 O O . ARG A 1 251 ? -7.764 -30.180 -6.923 1.00 70.00 251 ARG A O 1
ATOM 1963 N N . TYR A 1 252 ? -8.563 -28.407 -5.795 1.00 79.88 252 TYR A N 1
ATOM 1964 C CA . TYR A 1 252 ? -8.250 -28.923 -4.468 1.00 79.88 252 TYR A CA 1
ATOM 1965 C C . TYR A 1 252 ? -9.135 -30.135 -4.169 1.00 79.88 252 TYR A C 1
ATOM 1967 O O . TYR A 1 252 ? -10.352 -30.092 -4.385 1.00 79.88 252 TYR A O 1
ATOM 1975 N N . LEU A 1 253 ? -8.505 -31.203 -3.685 1.00 91.12 253 LEU A N 1
ATOM 1976 C CA . LEU A 1 253 ? -9.166 -32.421 -3.239 1.00 91.12 253 LEU A CA 1
ATOM 1977 C C . LEU A 1 253 ? -8.842 -32.651 -1.763 1.00 91.12 253 LEU A C 1
ATOM 1979 O O . LEU A 1 253 ? -7.695 -32.497 -1.350 1.00 91.12 253 LEU A O 1
ATOM 1983 N N . ILE A 1 254 ? -9.851 -33.028 -0.985 1.00 91.69 254 ILE A N 1
ATOM 1984 C CA . ILE A 1 254 ? -9.683 -33.593 0.353 1.00 91.69 254 ILE A CA 1
ATOM 1985 C C . ILE A 1 254 ? -9.527 -35.095 0.152 1.00 91.69 254 ILE A C 1
ATOM 1987 O O . ILE A 1 254 ? -10.414 -35.716 -0.433 1.00 91.69 254 ILE A O 1
ATOM 1991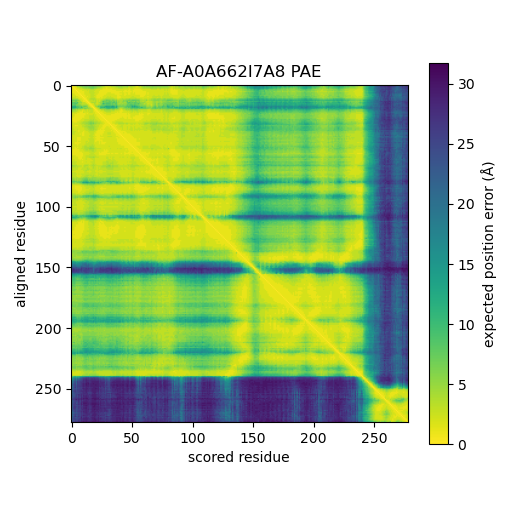 N N . VAL A 1 255 ? -8.407 -35.663 0.597 1.00 94.00 255 VAL A N 1
ATOM 1992 C CA . VAL A 1 255 ? -8.131 -37.096 0.463 1.00 94.00 255 VAL A CA 1
ATOM 1993 C C . VAL A 1 255 ? -8.111 -37.737 1.845 1.00 94.00 255 VAL A C 1
ATOM 1995 O O . VAL A 1 255 ? -7.308 -37.352 2.691 1.00 94.00 255 VAL A O 1
ATOM 1998 N N . GLY A 1 256 ? -9.004 -38.698 2.065 1.00 93.44 256 GLY A N 1
ATOM 1999 C CA . GLY A 1 256 ? -8.964 -39.608 3.203 1.00 93.44 256 GLY A CA 1
ATOM 2000 C C . GLY A 1 256 ? -8.268 -40.899 2.790 1.00 93.44 256 GLY A C 1
ATOM 2001 O O . GLY A 1 256 ? -8.626 -41.483 1.769 1.00 93.44 256 GLY A O 1
ATOM 2002 N N . VAL A 1 257 ? -7.274 -41.321 3.567 1.00 93.62 257 VAL A N 1
ATOM 2003 C CA . VAL A 1 257 ? -6.567 -42.592 3.374 1.00 93.62 257 VAL A CA 1
ATOM 2004 C C . VAL A 1 257 ? -6.749 -43.419 4.637 1.00 93.62 257 VAL A C 1
ATOM 2006 O O . VAL A 1 257 ? -6.412 -42.941 5.719 1.00 93.62 257 VAL A O 1
ATOM 2009 N N . ASP A 1 258 ? -7.268 -44.636 4.490 1.00 93.19 258 ASP A N 1
ATOM 2010 C CA . ASP A 1 258 ? -7.358 -45.624 5.565 1.00 93.19 258 ASP A CA 1
ATOM 2011 C C . ASP A 1 258 ? -6.334 -46.748 5.320 1.00 93.19 258 ASP A C 1
ATOM 2013 O O . ASP A 1 258 ? -6.545 -47.608 4.453 1.00 93.19 258 ASP A O 1
ATOM 2017 N N . PRO A 1 259 ? -5.172 -46.718 5.997 1.00 85.62 259 PRO A N 1
ATOM 2018 C CA . PRO A 1 259 ? -4.109 -47.691 5.790 1.00 85.62 259 PRO A CA 1
ATOM 2019 C C . PRO A 1 259 ? -4.381 -48.985 6.582 1.00 85.62 259 PRO A C 1
ATOM 2021 O O . PRO A 1 259 ? -3.869 -49.172 7.683 1.00 85.62 259 PRO A O 1
ATOM 2024 N N . GLY A 1 260 ? -5.175 -49.893 6.008 1.00 85.50 260 GLY A N 1
ATOM 2025 C CA . GLY A 1 260 ? -5.399 -51.256 6.510 1.00 85.50 260 GLY A CA 1
ATOM 2026 C C . GLY A 1 260 ? -4.721 -52.347 5.665 1.00 85.50 260 GLY A C 1
ATOM 2027 O O . GLY A 1 260 ? -3.877 -52.065 4.816 1.00 85.50 260 GLY A O 1
ATOM 2028 N N . VAL A 1 261 ? -5.127 -53.616 5.856 1.00 85.06 261 VAL A N 1
ATOM 2029 C CA . VAL A 1 261 ? -4.706 -54.763 5.006 1.00 85.06 261 VAL A CA 1
ATOM 2030 C C . VAL A 1 261 ? -5.060 -54.525 3.530 1.00 85.06 261 VAL A C 1
ATOM 2032 O O . VAL A 1 261 ? -4.365 -54.981 2.627 1.00 85.06 261 VAL A O 1
ATOM 2035 N N . SER A 1 262 ? -6.128 -53.769 3.284 1.00 85.56 262 SER A N 1
ATOM 2036 C CA . SER A 1 262 ? -6.406 -53.103 2.013 1.00 85.56 262 SER A CA 1
ATOM 2037 C C . SER A 1 262 ? -6.484 -51.601 2.275 1.00 85.56 262 SER A C 1
ATOM 2039 O O . SER A 1 262 ? -7.041 -51.187 3.290 1.00 85.56 262 SER A O 1
ATOM 2041 N N . THR A 1 263 ? -5.887 -50.792 1.399 1.00 89.81 263 THR A N 1
ATOM 2042 C CA . THR A 1 263 ? -5.877 -49.331 1.546 1.00 89.81 263 THR A CA 1
ATOM 2043 C C . THR A 1 263 ? -7.135 -48.740 0.931 1.00 89.81 263 THR A C 1
ATOM 2045 O O . THR A 1 263 ? -7.297 -48.798 -0.285 1.00 89.81 263 THR A O 1
ATOM 2048 N N . GLY A 1 264 ? -7.987 -48.151 1.769 1.00 91.00 264 GLY A N 1
ATOM 2049 C CA . GLY A 1 264 ? -9.124 -47.360 1.309 1.00 91.00 264 GLY A CA 1
ATOM 2050 C C . GLY A 1 264 ? -8.690 -45.935 0.973 1.00 91.00 264 GLY A C 1
ATOM 2051 O O . GLY A 1 264 ? -7.956 -45.307 1.742 1.00 91.00 264 GLY A O 1
ATOM 2052 N N . VAL A 1 265 ? -9.142 -45.403 -0.161 1.00 94.81 265 VAL A N 1
ATOM 2053 C CA . VAL A 1 265 ? -8.888 -44.024 -0.590 1.00 94.81 265 VAL A CA 1
ATOM 2054 C C . VAL A 1 265 ? -10.197 -43.353 -0.991 1.00 94.81 265 VAL A C 1
ATOM 2056 O O . VAL A 1 265 ? -10.865 -43.749 -1.945 1.00 94.81 265 VAL A O 1
ATOM 2059 N N . ALA A 1 266 ? -10.524 -42.258 -0.305 1.00 95.31 266 ALA A N 1
ATOM 2060 C CA . ALA A 1 266 ? -11.620 -41.368 -0.666 1.00 95.31 266 ALA A CA 1
ATOM 2061 C C . ALA A 1 266 ? -11.064 -40.004 -1.086 1.00 95.31 266 ALA A C 1
ATOM 2063 O O . ALA A 1 266 ? -10.289 -39.405 -0.347 1.00 95.31 266 ALA A O 1
ATOM 2064 N N . ALA A 1 267 ? -11.480 -39.480 -2.239 1.00 94.19 267 ALA A N 1
ATOM 2065 C CA . ALA A 1 267 ? -11.149 -38.121 -2.668 1.00 94.19 267 ALA A CA 1
ATOM 2066 C C . ALA A 1 267 ? -12.424 -37.308 -2.907 1.00 94.19 267 ALA A C 1
ATOM 2068 O O . ALA A 1 267 ? -13.314 -37.732 -3.646 1.00 94.19 267 ALA A O 1
ATOM 2069 N N . LEU A 1 268 ? -12.499 -36.119 -2.314 1.00 94.44 268 LEU A N 1
ATOM 2070 C CA . LEU A 1 268 ? -13.660 -35.226 -2.337 1.00 94.44 268 LEU A CA 1
ATOM 2071 C C . LEU A 1 268 ? -13.256 -33.840 -2.839 1.00 94.44 268 LEU A C 1
ATOM 2073 O O . LEU A 1 268 ? -12.145 -33.383 -2.587 1.00 94.44 268 LEU A O 1
ATOM 2077 N N . SER A 1 269 ? -14.160 -33.126 -3.504 1.00 90.00 269 SER A N 1
ATOM 2078 C CA . SER A 1 269 ? -13.978 -31.692 -3.754 1.00 90.00 269 SER A CA 1
ATOM 2079 C C . SER A 1 269 ? -14.255 -30.865 -2.491 1.00 90.00 269 SER A C 1
ATOM 2081 O O . SER A 1 269 ? -14.927 -31.325 -1.570 1.00 90.00 269 SER A O 1
ATOM 2083 N N . LEU A 1 270 ? -13.845 -29.592 -2.482 1.00 86.88 270 LEU A N 1
ATOM 2084 C CA . LEU A 1 270 ? -14.197 -28.644 -1.408 1.00 86.88 270 LEU A CA 1
ATOM 2085 C C . LEU A 1 270 ? -15.711 -28.383 -1.264 1.00 86.88 270 LEU A C 1
ATOM 2087 O O . LEU A 1 270 ? -16.135 -27.764 -0.296 1.00 86.88 270 LEU A O 1
ATOM 2091 N N . ARG A 1 271 ? -16.530 -28.830 -2.224 1.00 88.31 271 ARG A N 1
ATOM 2092 C CA . ARG A 1 271 ? -17.999 -28.759 -2.165 1.00 88.31 271 ARG A CA 1
ATOM 2093 C C . ARG A 1 271 ? -18.637 -30.062 -1.668 1.00 88.31 271 ARG A C 1
ATOM 2095 O O . ARG A 1 271 ? -19.853 -30.189 -1.723 1.00 88.31 271 ARG A O 1
ATOM 2102 N N . GLY A 1 272 ? -17.832 -31.035 -1.235 1.00 86.12 272 GLY A N 1
ATOM 2103 C CA . GLY A 1 272 ? -18.309 -32.338 -0.765 1.00 86.12 272 GLY A CA 1
ATOM 2104 C C . GLY A 1 272 ? -18.679 -33.317 -1.882 1.00 86.12 272 GLY A C 1
ATOM 2105 O O . GLY A 1 272 ? -19.258 -34.362 -1.611 1.00 86.12 272 GLY A O 1
ATOM 2106 N N . GLU A 1 273 ? -18.347 -33.018 -3.142 1.00 91.94 273 GLU A N 1
ATOM 2107 C CA . GLU A 1 273 ? -18.582 -33.960 -4.242 1.00 91.94 273 GLU A CA 1
ATOM 2108 C C . GLU A 1 273 ? -17.528 -35.073 -4.216 1.00 91.94 273 GLU A C 1
ATOM 2110 O O . GLU A 1 273 ? -16.334 -34.783 -4.331 1.00 91.94 273 GLU A O 1
ATOM 2115 N N . ILE A 1 274 ? -17.958 -36.335 -4.148 1.00 92.75 274 ILE A N 1
ATOM 2116 C CA . ILE A 1 274 ? -17.065 -37.499 -4.246 1.00 92.75 274 ILE A CA 1
ATOM 2117 C C . ILE A 1 274 ? -16.465 -37.558 -5.657 1.00 92.75 274 ILE A C 1
ATOM 2119 O O . ILE A 1 274 ? -17.177 -37.511 -6.661 1.00 92.75 274 ILE A O 1
ATOM 2123 N N . LYS A 1 275 ? -15.134 -37.626 -5.731 1.00 91.88 275 LYS A N 1
ATOM 2124 C CA . LYS A 1 275 ? -14.352 -37.757 -6.970 1.00 91.88 275 LYS A CA 1
ATOM 2125 C C . LYS A 1 275 ? -13.694 -39.121 -7.114 1.00 91.88 275 LYS A C 1
ATOM 2127 O O . LYS A 1 275 ? -13.448 -39.535 -8.241 1.00 91.88 275 LYS A O 1
ATOM 2132 N N . LEU A 1 276 ? -13.424 -39.798 -6.003 1.00 90.25 276 LEU A N 1
ATOM 2133 C CA . LEU A 1 276 ? -12.855 -41.140 -5.969 1.00 90.25 276 LEU A CA 1
ATOM 2134 C C . LEU A 1 276 ? -13.292 -41.842 -4.685 1.00 90.25 276 LEU A C 1
ATOM 2136 O O . LEU A 1 276 ? -13.310 -41.207 -3.630 1.00 90.25 276 LEU A O 1
ATOM 2140 N N . LEU A 1 277 ? -13.611 -43.128 -4.788 1.00 90.25 277 LEU A N 1
ATOM 2141 C CA . LEU A 1 277 ? -13.813 -44.019 -3.654 1.00 90.25 277 LEU A CA 1
ATOM 2142 C C . LEU A 1 277 ? -13.364 -45.419 -4.083 1.00 90.25 277 LEU A C 1
ATOM 2144 O O . LEU A 1 277 ? -13.945 -45.973 -5.018 1.00 90.25 277 LEU A O 1
ATOM 2148 N N . MET A 1 278 ? -12.309 -45.938 -3.463 1.00 82.88 278 MET A N 1
ATOM 2149 C CA . MET A 1 278 ? -11.762 -47.278 -3.708 1.00 82.88 278 MET A CA 1
ATOM 2150 C C . MET A 1 278 ? -11.205 -47.883 -2.431 1.00 82.88 278 MET A C 1
ATOM 2152 O O . MET A 1 278 ? -10.808 -47.088 -1.551 1.00 82.88 278 MET A O 1
#

pLDDT: mean 90.19, std 10.45, range [38.44, 98.56]

Radius of gyration: 24.68 Å; Cα contacts (8 Å, |Δi|>4): 561; chains: 1; bounding box: 49×73×68 Å

Solvent-accessible surface area (backbone atoms only — not comparable to full-atom values): 14963 Å² total; per-residue (Å²): 122,55,52,28,27,35,5,33,27,74,35,92,92,50,46,50,84,48,95,58,82,36,41,27,16,30,17,35,28,49,75,89,37,81,75,47,7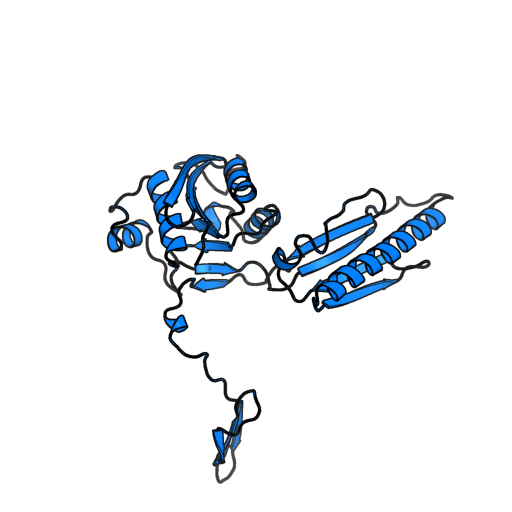0,51,75,41,37,49,70,56,49,51,48,51,42,43,76,69,54,27,52,27,40,16,20,68,54,65,52,60,80,21,76,41,72,66,50,44,49,53,58,43,66,70,29,91,48,70,43,44,43,28,22,40,22,32,51,71,97,42,78,48,60,62,37,59,55,26,41,78,69,74,69,47,47,87,71,64,54,46,54,51,41,0,40,43,21,17,51,35,40,43,75,28,40,14,15,34,54,45,54,53,46,64,26,19,37,39,38,37,28,58,45,60,82,81,74,91,80,64,100,56,51,70,61,50,51,39,51,39,12,44,50,34,40,52,50,52,51,53,51,48,54,40,32,57,76,67,71,52,60,65,50,80,48,74,45,74,50,97,68,37,28,47,32,39,36,34,48,27,76,39,38,58,75,78,38,64,90,58,62,75,71,41,85,46,82,58,38,27,33,47,73,42,59,36,71,40,92,74,68,45,76,45,44,61,57,45,83,54,83,78,49,77,75,83,83,61,66,52,73,50,75,46,89,56,103,62,66,39,40,37,31,24,37,89,86,70,48,79,75,44,78,81

Mean predicted aligned error: 9.85 Å